Protein AF-A0A0F9CCH2-F1 (afdb_monomer)

Mean predicted aligned error: 13.9 Å

Solvent-accessible surface area (backbone atoms only — not comparable to full-atom values): 20044 Å² total; per-residue (Å²): 133,83,80,77,76,52,73,65,66,58,52,70,70,47,90,69,83,64,55,85,57,100,78,74,70,89,83,75,93,76,85,90,82,86,70,81,86,70,58,90,78,52,98,60,68,63,87,86,76,49,62,73,61,35,29,53,49,41,60,66,46,45,84,70,34,67,66,60,43,50,50,51,47,54,53,20,50,53,65,29,64,59,86,84,84,82,86,71,60,68,69,60,39,52,54,50,49,50,28,42,54,36,8,40,89,57,65,12,47,47,55,29,37,31,55,26,39,47,30,24,37,45,19,34,71,10,18,29,36,36,43,41,46,82,46,103,49,84,85,41,59,78,64,38,40,33,60,44,64,38,89,37,48,41,71,60,41,22,80,71,43,37,32,38,37,46,47,99,85,65,52,79,42,80,34,36,62,73,36,48,45,82,42,53,88,43,55,46,90,52,75,92,53,49,54,30,25,60,14,31,43,70,69,33,40,69,58,51,51,53,52,40,52,51,51,49,50,51,48,46,68,51,42,48,82,56,84,55,54,49,76,48,68,46,79,67,59,74,64,62,54,52,51,53,51,50,54,49,52,52,57,29,60,76,67,69,47,77,36,68,76,76,83,85,83,82,80,73,92,53,96,82,57,76,69,48,78,48,77,47,70,73,70,73,76,65,92,85,76,52,68,69,59,53,50,51,53,45,49,48,42,47,14,67,33,66,76,46,58,52,68,81,76,42,80,72,96,65,87,87,76,53,74,66,61,48,53,51,54,51,53,52,51,58,64,70,75,109

Radius of gyration: 29.02 Å; Cα contacts (8 Å, |Δi|>4): 387; chains: 1; bounding box: 70×48×97 Å

Organism: NCBI:txid412755

Structure (mmCIF, N/CA/C/O backbone):
data_AF-A0A0F9CCH2-F1
#
_entry.id   AF-A0A0F9CCH2-F1
#
loop_
_atom_site.group_PDB
_atom_site.id
_atom_site.type_symbol
_atom_site.label_atom_id
_atom_site.label_alt_id
_atom_site.label_comp_id
_atom_site.label_asym_id
_atom_site.label_entity_id
_atom_site.label_seq_id
_atom_site.pdbx_PDB_ins_code
_atom_site.Cartn_x
_atom_site.Cartn_y
_atom_site.Cartn_z
_atom_site.occupancy
_atom_site.B_iso_or_equiv
_atom_site.auth_seq_id
_atom_site.auth_comp_id
_atom_site.auth_asym_id
_atom_site.auth_atom_id
_atom_site.pdbx_PDB_model_num
ATOM 1 N N . MET A 1 1 ? 11.828 -20.731 -44.433 1.00 41.53 1 MET A N 1
ATOM 2 C CA . MET A 1 1 ? 11.762 -20.071 -43.116 1.00 41.53 1 MET A CA 1
ATOM 3 C C . MET A 1 1 ? 10.330 -19.616 -42.948 1.00 41.53 1 MET A C 1
ATOM 5 O O . MET A 1 1 ? 9.863 -18.880 -43.802 1.00 41.53 1 MET A O 1
ATOM 9 N N . VAL A 1 2 ? 9.606 -20.167 -41.976 1.00 46.06 2 VAL A N 1
ATOM 10 C CA . VAL A 1 2 ? 8.238 -19.727 -41.670 1.00 46.06 2 VAL A CA 1
ATOM 11 C C . VAL A 1 2 ? 8.391 -18.437 -40.872 1.00 46.06 2 VAL A C 1
ATOM 13 O O . VAL A 1 2 ? 8.995 -18.474 -39.803 1.00 46.06 2 VAL A O 1
ATOM 16 N N . GLU A 1 3 ? 7.947 -17.309 -41.425 1.00 49.12 3 GLU A N 1
ATOM 17 C CA . GLU A 1 3 ? 7.909 -16.036 -40.703 1.00 49.12 3 GLU A CA 1
ATOM 18 C C . GLU A 1 3 ? 7.059 -16.218 -39.443 1.00 49.12 3 GLU A C 1
ATOM 20 O O . GLU A 1 3 ? 5.893 -16.613 -39.506 1.00 49.12 3 GLU A O 1
ATOM 25 N N . THR A 1 4 ? 7.670 -16.003 -38.280 1.00 53.78 4 THR A N 1
ATOM 26 C CA . THR A 1 4 ? 6.952 -15.931 -37.010 1.00 53.78 4 THR A CA 1
ATOM 27 C C . THR A 1 4 ? 6.011 -14.726 -37.063 1.00 53.78 4 THR A C 1
ATOM 29 O O . THR A 1 4 ? 6.505 -13.615 -37.258 1.00 53.78 4 THR A O 1
ATOM 32 N N . PRO A 1 5 ? 4.688 -14.920 -36.906 1.00 57.66 5 PRO A N 1
ATOM 33 C CA . PRO A 1 5 ? 3.731 -13.820 -36.938 1.00 57.66 5 PRO A CA 1
ATOM 34 C C . PRO A 1 5 ? 4.033 -12.816 -35.825 1.00 57.66 5 PRO A C 1
ATOM 36 O O . PRO A 1 5 ? 4.504 -13.194 -34.746 1.00 57.66 5 PRO A O 1
ATOM 39 N N . SER A 1 6 ? 3.771 -11.536 -36.089 1.00 67.00 6 SER A N 1
ATOM 40 C CA . SER A 1 6 ? 4.018 -10.478 -35.108 1.00 67.00 6 SER A CA 1
ATOM 41 C C . SER A 1 6 ? 3.125 -10.679 -33.875 1.00 67.00 6 SER A C 1
ATOM 43 O O . SER A 1 6 ? 2.041 -11.265 -33.954 1.00 67.00 6 SER A O 1
ATOM 45 N N . ALA A 1 7 ? 3.558 -10.193 -32.707 1.00 58.84 7 ALA A N 1
ATOM 46 C CA . ALA A 1 7 ? 2.770 -10.305 -31.473 1.00 58.84 7 ALA A CA 1
ATOM 47 C C . ALA A 1 7 ? 1.348 -9.728 -31.638 1.00 58.84 7 ALA A C 1
ATOM 49 O O . ALA A 1 7 ? 0.395 -10.240 -31.056 1.00 58.84 7 ALA A O 1
ATOM 50 N N . GLU A 1 8 ? 1.196 -8.712 -32.486 1.00 60.97 8 GLU A N 1
ATOM 51 C CA . GLU A 1 8 ? -0.081 -8.086 -32.814 1.00 60.97 8 GLU A CA 1
ATOM 52 C C . GLU A 1 8 ? -1.004 -9.014 -33.628 1.00 60.97 8 GLU A C 1
ATOM 54 O O . GLU A 1 8 ? -2.193 -9.129 -33.329 1.00 60.97 8 GLU A O 1
ATOM 59 N N . GLU A 1 9 ? -0.466 -9.751 -34.605 1.00 61.41 9 GLU A N 1
ATOM 60 C CA . GLU A 1 9 ? -1.222 -10.735 -35.396 1.00 61.41 9 GLU A CA 1
ATOM 61 C C . GLU A 1 9 ? -1.684 -11.931 -34.559 1.00 61.41 9 GLU A C 1
ATOM 63 O O . GLU A 1 9 ? -2.757 -12.487 -34.802 1.00 61.41 9 GLU A O 1
ATOM 68 N N . ILE A 1 10 ? -0.890 -12.325 -33.560 1.00 67.00 10 ILE A N 1
ATOM 69 C CA . ILE A 1 10 ? -1.253 -13.374 -32.602 1.00 67.00 10 ILE A CA 1
ATOM 70 C C . ILE A 1 10 ? -2.350 -12.865 -31.657 1.00 67.00 10 ILE A C 1
ATOM 72 O O . ILE A 1 10 ? -3.322 -13.579 -31.410 1.00 67.00 10 ILE A O 1
ATOM 76 N N . LEU A 1 11 ? -2.242 -11.622 -31.175 1.00 62.38 11 LEU A N 1
ATOM 77 C CA . LEU A 1 11 ? -3.243 -11.003 -30.302 1.00 62.38 11 LEU A CA 1
ATOM 78 C C . LEU A 1 11 ? -4.592 -10.792 -31.003 1.00 62.38 11 LEU A C 1
ATOM 80 O O . LEU A 1 11 ? -5.623 -10.990 -30.369 1.00 62.38 11 LEU A O 1
ATOM 84 N N . ARG A 1 12 ? -4.611 -10.502 -32.312 1.00 60.81 12 ARG A N 1
ATOM 85 C CA . ARG A 1 12 ? -5.850 -10.418 -33.115 1.00 60.81 12 ARG A CA 1
ATOM 86 C C . ARG A 1 12 ? -6.610 -11.741 -33.245 1.00 60.81 12 ARG A C 1
ATOM 88 O O . ARG A 1 12 ? -7.772 -11.732 -33.637 1.00 60.81 12 ARG A O 1
ATOM 95 N N . ARG A 1 13 ? -5.978 -12.880 -32.938 1.00 69.25 13 ARG A N 1
ATOM 96 C CA . ARG A 1 13 ? -6.652 -14.192 -32.880 1.00 69.25 13 ARG A CA 1
ATOM 97 C C . ARG A 1 13 ? -7.335 -14.445 -31.536 1.00 69.25 13 ARG A C 1
ATOM 99 O O . ARG A 1 13 ? -8.055 -15.434 -31.412 1.00 69.25 13 ARG A O 1
ATOM 106 N N . SER A 1 14 ? -7.091 -13.600 -30.535 1.00 69.00 14 SER A N 1
ATOM 107 C CA . SER A 1 14 ? -7.779 -13.684 -29.252 1.00 69.00 14 SER A CA 1
ATOM 108 C C . SER A 1 14 ? -9.232 -13.241 -29.403 1.00 69.00 14 SER A C 1
ATOM 110 O O . SER A 1 14 ? -9.520 -12.251 -30.067 1.00 69.00 14 SER A O 1
ATOM 112 N N . VAL A 1 15 ? -10.142 -13.960 -28.748 1.00 70.50 15 VAL A N 1
ATOM 113 C CA . VAL A 1 15 ? -11.556 -13.565 -28.616 1.00 70.50 15 VAL A CA 1
ATOM 114 C C . VAL A 1 15 ? -11.766 -12.459 -27.577 1.00 70.50 15 VAL A C 1
ATOM 116 O O . VAL A 1 15 ? -12.870 -11.939 -27.465 1.00 70.50 15 VAL A O 1
ATOM 119 N N . GLN A 1 16 ? -10.724 -12.117 -26.813 1.00 66.12 16 GLN A N 1
ATOM 120 C CA . GLN A 1 16 ? -10.762 -11.047 -25.820 1.00 66.12 16 GLN A CA 1
ATOM 121 C C . GLN A 1 16 ? -10.505 -9.701 -26.491 1.00 66.12 16 GLN A C 1
ATOM 123 O O . GLN A 1 16 ? -9.475 -9.515 -27.147 1.00 66.12 16 GLN A O 1
ATOM 128 N N . GLU A 1 17 ? -11.425 -8.761 -26.304 1.00 54.91 17 GLU A N 1
ATOM 129 C CA . GLU A 1 17 ? -11.373 -7.446 -26.933 1.00 54.91 17 GLU A CA 1
ATOM 130 C C . GLU A 1 17 ? -10.714 -6.447 -25.973 1.00 54.91 17 GLU A C 1
ATOM 132 O O . GLU A 1 17 ? -11.238 -6.131 -24.906 1.00 54.91 17 GLU A O 1
ATOM 137 N N . LYS A 1 18 ? -9.521 -5.961 -26.331 1.00 59.56 18 LYS A N 1
ATOM 138 C CA . LYS A 1 18 ? -8.880 -4.858 -25.604 1.00 59.56 18 LYS A CA 1
ATOM 139 C C . LYS A 1 18 ? -9.432 -3.536 -26.133 1.00 59.56 18 LYS A C 1
ATOM 141 O O . LYS A 1 18 ? -9.603 -3.414 -27.347 1.00 59.56 18 LYS A O 1
ATOM 146 N N . PRO A 1 19 ? -9.688 -2.539 -25.273 1.00 51.03 19 PRO A N 1
ATOM 147 C CA . PRO A 1 19 ? -10.202 -1.258 -25.731 1.00 51.03 19 PRO A CA 1
ATOM 148 C C . PRO A 1 19 ? -9.212 -0.616 -26.712 1.00 51.03 19 PRO A C 1
ATOM 150 O O . PRO A 1 19 ? -8.058 -0.355 -26.377 1.00 51.03 19 PRO A O 1
ATOM 153 N N . SER A 1 20 ? -9.669 -0.375 -27.940 1.00 41.53 20 SER A N 1
ATOM 154 C CA . SER A 1 20 ? -8.892 0.304 -28.972 1.00 41.53 20 SER A CA 1
ATOM 155 C C . SER A 1 20 ? -8.975 1.822 -28.771 1.00 41.53 20 SER A C 1
ATOM 157 O O . SER A 1 20 ? -9.982 2.448 -29.117 1.00 41.53 20 SER A O 1
ATOM 159 N N . GLY A 1 21 ? -7.914 2.418 -28.227 1.00 48.69 21 GLY A N 1
ATOM 160 C CA . GLY A 1 21 ? -7.710 3.864 -28.179 1.00 48.69 21 GLY A CA 1
ATOM 161 C C . GLY A 1 21 ? -8.293 4.610 -26.967 1.00 48.69 21 GLY A C 1
ATOM 162 O O . GLY A 1 21 ? -9.276 4.227 -26.336 1.00 48.69 21 GLY A O 1
ATOM 163 N N . LEU A 1 22 ? -7.685 5.772 -26.698 1.00 43.03 22 LEU A N 1
ATOM 164 C CA . LEU A 1 22 ? -7.906 6.704 -25.573 1.00 43.03 22 LEU A CA 1
ATOM 165 C C . LEU A 1 22 ? -9.334 7.281 -25.404 1.00 43.03 22 LEU A C 1
ATOM 167 O O . LEU A 1 22 ? -9.548 8.098 -24.509 1.00 43.03 22 LEU A O 1
ATOM 171 N N . ASN A 1 23 ? -10.304 6.888 -26.235 1.00 37.62 23 ASN A N 1
ATOM 172 C CA . ASN A 1 23 ? -11.671 7.432 -26.249 1.00 37.62 23 ASN A CA 1
ATOM 173 C C . ASN A 1 23 ? -12.744 6.463 -25.720 1.00 37.62 23 ASN A C 1
ATOM 175 O O . ASN A 1 23 ? -13.936 6.755 -25.824 1.00 37.62 23 ASN A O 1
ATOM 179 N N . GLY A 1 24 ? -12.348 5.340 -25.117 1.00 34.31 24 GLY A N 1
ATOM 180 C CA . GLY A 1 24 ? -13.262 4.434 -24.423 1.00 34.31 24 GLY A CA 1
ATOM 181 C C . GLY A 1 24 ? -13.785 5.037 -23.118 1.00 34.31 24 GLY A C 1
ATOM 182 O O . GLY A 1 24 ? -13.288 4.732 -22.037 1.00 34.31 24 GLY A O 1
ATOM 183 N N . ALA A 1 25 ? -14.779 5.920 -23.209 1.00 34.53 25 ALA A N 1
ATOM 184 C CA . ALA A 1 25 ? -15.576 6.335 -22.063 1.00 34.53 25 ALA A CA 1
ATOM 185 C C . ALA A 1 25 ? -16.181 5.092 -21.395 1.00 34.53 25 ALA A C 1
ATOM 187 O O . ALA A 1 25 ? -16.841 4.298 -22.062 1.00 34.53 25 ALA A O 1
ATOM 188 N N . MET A 1 26 ? -15.961 4.945 -20.085 1.00 32.75 26 MET A N 1
ATOM 189 C CA . MET A 1 26 ? -16.586 3.917 -19.249 1.00 32.75 26 MET A CA 1
ATOM 190 C C . MET A 1 26 ? -18.113 3.936 -19.459 1.00 32.75 26 MET A C 1
ATOM 192 O O . MET A 1 26 ? -18.758 4.911 -19.059 1.00 32.75 26 MET A O 1
ATOM 196 N N . PRO A 1 27 ? -18.718 2.903 -20.072 1.00 32.34 27 PRO A N 1
ATOM 197 C CA . PRO A 1 27 ? -20.160 2.803 -20.207 1.00 32.34 27 PRO A CA 1
ATOM 198 C C . PRO A 1 27 ? -20.722 2.034 -19.009 1.00 32.34 27 PRO A C 1
ATOM 200 O O . PRO A 1 27 ? -20.278 0.926 -18.722 1.00 32.34 27 PRO A O 1
ATOM 203 N N . GLY A 1 28 ? -21.735 2.588 -18.335 1.00 33.66 28 GLY A N 1
ATOM 204 C CA . GLY A 1 28 ? -22.575 1.775 -17.448 1.00 33.66 28 GLY A CA 1
ATOM 205 C C . GLY A 1 28 ? -23.067 2.415 -16.157 1.00 33.66 28 GLY A C 1
ATOM 206 O O . GLY A 1 28 ? -23.133 1.740 -15.136 1.00 33.66 28 GLY A O 1
ATOM 207 N N . ALA A 1 29 ? -23.473 3.684 -16.185 1.00 38.62 29 ALA A N 1
ATOM 208 C CA . ALA A 1 29 ? -24.491 4.160 -15.254 1.00 38.62 29 ALA A CA 1
ATOM 209 C C . ALA A 1 29 ? -25.839 3.535 -15.664 1.00 38.62 29 ALA A C 1
ATOM 211 O O . ALA A 1 29 ? -26.465 3.988 -16.619 1.00 38.62 29 ALA A O 1
ATOM 212 N N . GLY A 1 30 ? -26.274 2.469 -14.990 1.00 31.00 30 GLY A N 1
ATOM 213 C CA . GLY A 1 30 ? -27.556 1.836 -15.297 1.00 31.00 30 GLY A CA 1
ATOM 214 C C . GLY A 1 30 ? -27.982 0.797 -14.264 1.00 31.00 30 GLY A C 1
ATOM 215 O O . GLY A 1 30 ? -27.386 -0.267 -14.181 1.00 31.00 30 GLY A O 1
ATOM 216 N N . ASN A 1 31 ? -29.061 1.116 -13.540 1.00 32.88 31 ASN A N 1
ATOM 217 C CA . ASN A 1 31 ? -29.836 0.283 -12.602 1.00 32.88 31 ASN A CA 1
ATOM 218 C C . ASN A 1 31 ? -29.316 0.135 -11.160 1.00 32.88 31 ASN A C 1
ATOM 220 O O . ASN A 1 31 ? -29.095 -0.959 -10.652 1.00 32.88 31 ASN A O 1
ATOM 224 N N . ALA A 1 32 ? -29.268 1.266 -10.450 1.00 37.53 32 ALA A N 1
ATOM 225 C CA . ALA A 1 32 ? -29.044 1.355 -9.005 1.00 37.53 32 ALA A CA 1
ATOM 226 C C . ALA A 1 32 ? -30.336 1.701 -8.230 1.00 37.53 32 ALA A C 1
ATOM 228 O O . ALA A 1 32 ? -30.382 2.717 -7.538 1.00 37.53 32 ALA A O 1
ATOM 229 N N . LEU A 1 33 ? -31.406 0.896 -8.348 1.00 36.22 33 LEU A N 1
ATOM 230 C CA . LEU A 1 33 ? -32.664 1.183 -7.627 1.00 36.22 33 LEU A CA 1
ATOM 231 C C . LEU A 1 33 ? -33.214 0.074 -6.711 1.00 36.22 33 LEU A C 1
ATOM 233 O O . LEU A 1 33 ? -34.256 0.288 -6.105 1.00 36.22 33 LEU A O 1
ATOM 237 N N . VAL A 1 34 ? -32.532 -1.069 -6.530 1.00 36.34 34 VAL A N 1
ATOM 238 C CA . VAL A 1 34 ? -33.022 -2.152 -5.631 1.00 36.34 34 VAL A CA 1
ATOM 239 C C . VAL A 1 34 ? -31.956 -2.692 -4.645 1.00 36.34 34 VAL A C 1
ATOM 241 O O . VAL A 1 34 ? -32.188 -3.661 -3.938 1.00 36.34 34 VAL A O 1
ATOM 244 N N . LEU A 1 35 ? -30.804 -2.026 -4.486 1.00 35.88 35 LEU A N 1
ATOM 245 C CA . LEU A 1 35 ? -29.754 -2.410 -3.511 1.00 35.88 35 LEU A CA 1
ATOM 246 C C . LEU A 1 35 ? -29.301 -1.248 -2.600 1.00 35.88 35 LEU A C 1
ATOM 248 O O . LEU A 1 35 ? -28.182 -1.240 -2.100 1.00 35.88 35 LEU A O 1
ATOM 252 N N . ASN A 1 36 ? -30.164 -0.254 -2.367 1.00 33.31 36 ASN A N 1
ATOM 253 C CA . ASN A 1 36 ? -29.817 0.986 -1.650 1.00 33.31 36 ASN A CA 1
ATOM 254 C C . ASN A 1 36 ? -30.260 1.042 -0.175 1.00 33.31 36 ASN A C 1
ATOM 256 O O . ASN A 1 36 ? -30.428 2.129 0.368 1.00 33.31 36 ASN A O 1
ATOM 260 N N . LEU A 1 37 ? -30.420 -0.102 0.503 1.00 35.03 37 LEU A N 1
ATOM 261 C CA . LEU A 1 37 ? -30.616 -0.115 1.965 1.00 35.03 37 LEU A CA 1
ATOM 262 C C . LEU A 1 37 ? -29.432 -0.672 2.775 1.00 35.03 37 LEU A C 1
ATOM 264 O O . LEU A 1 37 ? -29.481 -0.624 3.998 1.00 35.03 37 LEU A O 1
ATOM 268 N N . ALA A 1 38 ? -28.355 -1.137 2.130 1.00 34.00 38 ALA A N 1
ATOM 269 C CA . ALA A 1 38 ? -27.161 -1.647 2.825 1.00 34.00 38 ALA A CA 1
ATOM 270 C C . ALA A 1 38 ? -25.889 -0.802 2.605 1.00 34.00 38 ALA A C 1
ATOM 272 O O . ALA A 1 38 ? -24.912 -0.960 3.329 1.00 34.00 38 ALA A O 1
ATOM 273 N N . THR A 1 39 ? -25.880 0.110 1.630 1.00 38.91 39 THR A N 1
ATOM 274 C CA . THR A 1 39 ? -24.676 0.845 1.195 1.00 38.91 39 THR A CA 1
ATOM 275 C C . THR A 1 39 ? -24.448 2.178 1.904 1.00 38.91 39 THR A C 1
ATOM 277 O O . THR A 1 39 ? -23.370 2.747 1.779 1.00 38.91 39 THR A O 1
ATOM 280 N N . VAL A 1 40 ? -25.406 2.671 2.695 1.00 34.19 40 VAL A N 1
ATOM 281 C CA . VAL A 1 40 ? -25.232 3.912 3.480 1.00 34.19 40 VAL A CA 1
ATOM 282 C C . VAL A 1 40 ? -24.292 3.700 4.683 1.00 34.19 40 VAL A C 1
ATOM 284 O O . VAL A 1 40 ? -23.825 4.666 5.278 1.00 34.19 40 VAL A O 1
ATOM 287 N N . ALA A 1 41 ? -23.973 2.445 5.019 1.00 41.53 41 ALA A N 1
ATOM 288 C CA . ALA A 1 41 ? -23.115 2.088 6.148 1.00 41.53 41 ALA A CA 1
ATOM 289 C C . ALA A 1 41 ? -21.638 1.840 5.783 1.00 41.53 41 ALA A C 1
ATOM 291 O O . ALA A 1 41 ? -20.818 1.734 6.692 1.00 41.53 41 ALA A O 1
ATOM 292 N N . ASP A 1 42 ? -21.273 1.751 4.497 1.00 52.69 42 ASP A N 1
ATOM 293 C CA . ASP A 1 42 ? -19.883 1.481 4.108 1.00 52.69 42 ASP A CA 1
ATOM 294 C C . ASP A 1 42 ? -19.162 2.798 3.776 1.00 52.69 42 ASP A C 1
ATOM 296 O O . ASP A 1 42 ? -19.542 3.525 2.859 1.00 52.69 42 ASP A O 1
ATOM 300 N N . SER A 1 43 ? -18.110 3.140 4.530 1.00 69.81 43 SER A N 1
ATOM 301 C CA . SER A 1 43 ? -17.382 4.415 4.374 1.00 69.81 43 SER A CA 1
ATOM 302 C C . SER A 1 43 ? -16.561 4.516 3.078 1.00 69.81 43 SER A C 1
ATOM 304 O O . SER A 1 43 ? -15.902 5.530 2.843 1.00 69.81 43 SER A O 1
ATOM 306 N N . PHE A 1 44 ? -16.560 3.465 2.253 1.00 81.81 44 PHE A N 1
ATOM 307 C CA . PHE A 1 44 ? -15.771 3.358 1.030 1.00 81.81 44 PHE A CA 1
ATOM 308 C C . PHE A 1 44 ? -16.649 3.132 -0.191 1.00 81.81 44 PHE A C 1
ATOM 310 O O . PHE A 1 44 ? -17.655 2.429 -0.153 1.00 81.81 44 PHE A O 1
ATOM 317 N N . ILE A 1 45 ? -16.194 3.674 -1.315 1.00 85.44 45 ILE A N 1
ATOM 318 C CA . ILE A 1 45 ? -16.783 3.410 -2.623 1.00 85.44 45 ILE A CA 1
ATOM 319 C C . ILE A 1 45 ? -16.635 1.912 -2.939 1.00 85.44 45 ILE A C 1
ATOM 321 O O . ILE A 1 45 ? -15.533 1.384 -2.769 1.00 85.44 45 ILE A O 1
ATOM 325 N N . PRO A 1 46 ? -17.681 1.219 -3.430 1.00 84.12 46 PRO A N 1
ATOM 326 C CA . PRO A 1 46 ? -17.584 -0.182 -3.825 1.00 84.12 46 PRO A CA 1
ATOM 327 C C . PRO A 1 46 ? -16.461 -0.428 -4.834 1.00 84.12 46 PRO A C 1
ATOM 329 O O . PRO A 1 46 ? -16.236 0.379 -5.745 1.00 84.12 46 PRO A O 1
ATOM 332 N N . TRP A 1 47 ? -15.780 -1.565 -4.691 1.00 85.75 47 TRP A N 1
ATOM 333 C CA . TRP A 1 47 ? -14.731 -1.970 -5.622 1.00 85.75 47 TRP A CA 1
ATOM 334 C C . TRP A 1 47 ? -15.278 -2.039 -7.062 1.00 85.75 47 TRP A C 1
ATOM 336 O O . TRP A 1 47 ? -16.412 -2.461 -7.282 1.00 85.75 47 TRP A O 1
ATOM 346 N N . GLY A 1 48 ? -14.490 -1.568 -8.032 1.00 77.69 48 GLY A N 1
ATOM 347 C CA . GLY A 1 48 ? -14.828 -1.587 -9.462 1.00 77.69 48 GLY A CA 1
ATOM 348 C C . GLY A 1 48 ? -15.647 -0.408 -10.005 1.00 77.69 48 GLY A C 1
ATOM 349 O O . GLY A 1 48 ? -15.692 -0.234 -11.217 1.00 77.69 48 GLY A O 1
ATOM 350 N N . SER A 1 49 ? -16.244 0.445 -9.163 1.00 79.06 49 SER A N 1
ATOM 351 C CA . SER A 1 49 ? -17.074 1.565 -9.655 1.00 79.06 49 SER A CA 1
ATOM 352 C C . SER A 1 49 ? -16.275 2.838 -9.974 1.00 79.06 49 SER A C 1
ATOM 354 O O . SER A 1 49 ? -16.445 3.428 -11.038 1.00 79.06 49 SER A O 1
ATOM 356 N N . ALA A 1 50 ? -15.372 3.256 -9.083 1.00 83.31 50 ALA A N 1
ATOM 357 C CA . ALA A 1 50 ? -14.490 4.408 -9.294 1.00 83.31 50 ALA A CA 1
ATOM 358 C C . ALA A 1 50 ? -13.080 4.138 -8.728 1.00 83.31 50 ALA A C 1
ATOM 360 O O . ALA A 1 50 ? -12.758 4.626 -7.638 1.00 83.31 50 ALA A O 1
ATOM 361 N N . PRO A 1 51 ? -12.229 3.380 -9.454 1.00 81.50 51 PRO A N 1
ATOM 362 C CA . PRO A 1 51 ? -10.929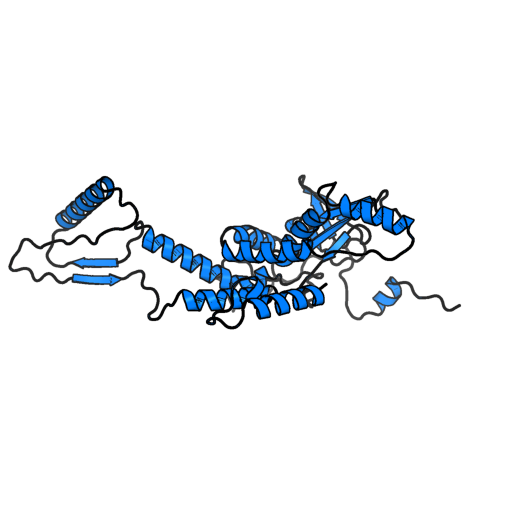 2.913 -8.959 1.00 81.50 51 PRO A CA 1
ATOM 363 C C . PRO A 1 51 ? -10.044 4.034 -8.399 1.00 81.50 51 PRO A C 1
ATOM 365 O O . PRO A 1 51 ? -9.604 3.964 -7.257 1.00 81.50 51 PRO A O 1
ATOM 368 N N . SER A 1 52 ? -9.885 5.142 -9.132 1.00 84.12 52 SER A N 1
ATOM 369 C CA . SER A 1 52 ? -9.017 6.251 -8.707 1.00 84.12 52 SER A CA 1
ATOM 370 C C . SER A 1 52 ? -9.496 6.967 -7.440 1.00 84.12 52 SER A C 1
ATOM 372 O O . SER A 1 52 ? -8.686 7.459 -6.658 1.00 84.12 52 SER A O 1
ATOM 374 N N . MET A 1 53 ? -10.812 7.066 -7.226 1.00 85.75 53 MET A N 1
ATOM 375 C CA . MET A 1 53 ? -11.358 7.679 -6.009 1.00 85.75 53 MET A CA 1
ATOM 376 C C . MET A 1 53 ? -11.261 6.726 -4.823 1.00 85.75 53 MET A C 1
ATOM 378 O O . MET A 1 53 ? -10.924 7.158 -3.721 1.00 85.75 53 MET A O 1
ATOM 382 N N . ARG A 1 54 ? -11.505 5.434 -5.057 1.00 87.94 54 ARG A N 1
ATOM 383 C CA . ARG A 1 54 ? -11.353 4.393 -4.044 1.00 87.94 54 ARG A CA 1
ATOM 384 C C . ARG A 1 54 ? -9.905 4.294 -3.561 1.00 87.94 54 ARG A C 1
ATOM 386 O O . ARG A 1 54 ? -9.692 4.313 -2.355 1.00 87.94 54 ARG A O 1
ATOM 393 N N . ASP A 1 55 ? -8.918 4.323 -4.453 1.00 90.75 55 ASP A N 1
ATOM 394 C CA . ASP A 1 55 ? -7.498 4.294 -4.068 1.00 90.75 55 ASP A CA 1
ATOM 395 C C . ASP A 1 55 ? -7.095 5.470 -3.177 1.00 90.75 55 ASP A C 1
ATOM 397 O O . ASP A 1 55 ? -6.351 5.303 -2.209 1.00 90.75 55 ASP A O 1
ATOM 401 N N . ARG A 1 56 ? -7.650 6.664 -3.423 1.00 89.69 56 ARG A N 1
ATOM 402 C CA . ARG A 1 56 ? -7.457 7.812 -2.522 1.00 89.69 56 ARG A CA 1
ATOM 403 C C . ARG A 1 56 ? -8.036 7.548 -1.134 1.00 89.69 56 ARG A C 1
ATOM 405 O O . ARG A 1 56 ? -7.395 7.896 -0.143 1.00 89.69 56 ARG A O 1
ATOM 412 N N . GLN A 1 57 ? -9.216 6.929 -1.052 1.00 91.00 57 GLN A N 1
ATOM 413 C CA . GLN A 1 57 ? -9.817 6.554 0.229 1.00 91.00 57 GLN A CA 1
ATOM 414 C C . GLN A 1 57 ? -8.958 5.513 0.954 1.00 91.00 57 GLN A C 1
ATOM 416 O O . GLN A 1 57 ? -8.639 5.709 2.126 1.00 91.00 57 GLN A O 1
ATOM 421 N N . LEU A 1 58 ? -8.526 4.456 0.260 1.00 91.81 58 LEU A N 1
ATOM 422 C CA . LEU A 1 58 ? -7.661 3.408 0.811 1.00 91.81 58 LEU A CA 1
ATOM 423 C C . LEU A 1 58 ? -6.349 3.990 1.355 1.00 91.81 58 LEU A C 1
ATOM 425 O O . LEU A 1 58 ? -5.974 3.722 2.497 1.00 91.81 58 LEU A O 1
ATOM 429 N N . ARG A 1 59 ? -5.708 4.888 0.599 1.00 90.88 59 ARG A N 1
ATOM 430 C CA . ARG A 1 59 ? -4.480 5.566 1.031 1.00 90.88 59 ARG A CA 1
ATOM 431 C C . ARG A 1 59 ? -4.692 6.451 2.258 1.00 90.88 59 ARG A C 1
ATOM 433 O O . ARG A 1 59 ? -3.837 6.492 3.137 1.00 90.88 59 ARG A O 1
ATOM 440 N N . SER A 1 60 ? -5.826 7.149 2.331 1.00 90.56 60 SER A N 1
ATOM 441 C CA . SER A 1 60 ? -6.175 7.977 3.495 1.00 90.56 60 SER A CA 1
ATOM 442 C C . SER A 1 60 ? -6.515 7.152 4.739 1.00 90.56 60 SER A C 1
ATOM 444 O O . SER A 1 60 ? -6.318 7.619 5.858 1.00 90.56 60 SER A O 1
ATOM 446 N N . PHE A 1 61 ? -6.995 5.922 4.550 1.00 90.50 61 PHE A N 1
ATOM 447 C CA . PHE A 1 61 ? -7.372 5.016 5.626 1.00 90.50 61 PHE A CA 1
ATOM 448 C C . PHE A 1 61 ? -6.178 4.320 6.266 1.00 90.50 61 PHE A C 1
ATOM 450 O O . PHE A 1 61 ? -6.173 4.139 7.480 1.00 90.50 61 PHE A O 1
ATOM 457 N N . LEU A 1 62 ? -5.162 3.971 5.477 1.00 89.69 62 LEU A N 1
ATOM 458 C CA . LEU A 1 62 ? -3.974 3.269 5.954 1.00 89.69 62 LEU A CA 1
ATOM 459 C C . LEU A 1 62 ? -3.366 3.847 7.255 1.00 89.69 62 LEU A C 1
ATOM 461 O O . LEU A 1 62 ? -3.151 3.070 8.182 1.00 89.69 62 LEU A O 1
ATOM 465 N N . PRO A 1 63 ? -3.136 5.169 7.409 1.00 89.69 63 PRO A N 1
ATOM 466 C CA . PRO A 1 63 ? -2.579 5.721 8.649 1.00 89.69 63 PRO A CA 1
ATOM 467 C C . PRO A 1 63 ? -3.556 5.738 9.840 1.00 89.69 63 PRO A C 1
ATOM 469 O O . PRO A 1 63 ? -3.158 6.118 10.939 1.00 89.69 63 PRO A O 1
ATOM 472 N N . THR A 1 64 ? -4.830 5.381 9.649 1.00 86.69 64 THR A N 1
ATOM 473 C CA . THR A 1 64 ? -5.854 5.426 10.710 1.00 86.69 64 THR A CA 1
ATOM 474 C C . THR A 1 64 ? -5.910 4.161 11.564 1.00 86.69 64 THR A C 1
ATOM 476 O O . THR A 1 64 ? -6.422 4.221 12.680 1.00 86.69 64 THR A O 1
ATOM 479 N N . GLU A 1 65 ? -5.372 3.039 11.074 1.00 88.75 65 GLU A N 1
ATOM 480 C CA . GLU A 1 65 ? -5.336 1.760 11.790 1.00 88.75 65 GLU A CA 1
ATOM 481 C C . GLU A 1 65 ? -3.873 1.280 11.912 1.00 88.75 65 GLU A C 1
ATOM 483 O O . GLU A 1 65 ? -3.268 0.856 10.921 1.00 88.75 65 GLU A O 1
ATOM 488 N N . PRO A 1 66 ? -3.253 1.395 13.101 1.00 88.44 66 PRO A N 1
ATOM 489 C CA . PRO A 1 66 ? -1.816 1.184 13.268 1.00 88.44 66 PRO A CA 1
ATOM 490 C C . PRO A 1 66 ? -1.365 -0.271 13.083 1.00 88.44 66 PRO A C 1
ATOM 492 O O . PRO A 1 66 ? -0.223 -0.496 12.671 1.00 88.44 66 PRO A O 1
ATOM 495 N N . ILE A 1 67 ? -2.213 -1.262 13.379 1.00 89.75 67 ILE A N 1
ATOM 496 C CA . ILE A 1 67 ? -1.841 -2.680 13.270 1.00 89.75 67 ILE A CA 1
ATOM 497 C C . ILE A 1 67 ? -1.720 -3.068 11.798 1.00 89.75 67 ILE A C 1
ATOM 499 O O . ILE A 1 67 ? -0.713 -3.644 11.398 1.00 89.75 67 ILE A O 1
ATOM 503 N N . LEU A 1 68 ? -2.685 -2.672 10.975 1.00 91.56 68 LEU A N 1
ATOM 504 C CA . LEU A 1 68 ? -2.676 -2.812 9.525 1.00 91.56 68 LEU A CA 1
ATOM 505 C C . LEU A 1 68 ? -1.486 -2.088 8.901 1.00 91.56 68 LEU A C 1
ATOM 507 O O . LEU A 1 68 ? -0.802 -2.668 8.063 1.00 91.56 68 LEU A O 1
ATOM 511 N N . ALA A 1 69 ? -1.218 -0.841 9.305 1.00 91.69 69 ALA A N 1
ATOM 512 C CA . ALA A 1 69 ? -0.074 -0.089 8.793 1.00 91.69 69 ALA A CA 1
ATOM 513 C C . ALA A 1 69 ? 1.255 -0.806 9.091 1.00 91.69 69 ALA A C 1
ATOM 515 O O . ALA A 1 69 ? 2.128 -0.893 8.225 1.00 91.69 69 ALA A O 1
ATOM 516 N N . SER A 1 70 ? 1.383 -1.377 10.291 1.00 91.06 70 SER A N 1
ATOM 517 C CA . SER A 1 70 ? 2.562 -2.149 10.701 1.00 91.06 70 SER A CA 1
ATOM 518 C C . SER A 1 70 ? 2.660 -3.488 9.963 1.00 91.06 70 SER A C 1
ATOM 520 O O . SER A 1 70 ? 3.739 -3.869 9.514 1.00 91.06 70 SER A O 1
ATOM 522 N N . ALA A 1 71 ? 1.533 -4.182 9.788 1.00 91.44 71 ALA A N 1
ATOM 523 C CA . ALA A 1 71 ? 1.445 -5.426 9.031 1.00 91.44 71 ALA A CA 1
ATOM 524 C C . ALA A 1 71 ? 1.861 -5.217 7.568 1.00 91.44 71 ALA A C 1
ATOM 526 O O . ALA A 1 71 ? 2.711 -5.946 7.059 1.00 91.44 71 ALA A O 1
ATOM 527 N N . LEU A 1 72 ? 1.333 -4.174 6.924 1.00 92.81 72 LEU A N 1
ATOM 528 C CA . LEU A 1 72 ? 1.716 -3.776 5.573 1.00 92.81 72 LEU A CA 1
ATOM 529 C C . LEU A 1 72 ? 3.220 -3.500 5.489 1.00 92.81 72 LEU A C 1
ATOM 531 O O . LEU A 1 72 ? 3.893 -4.045 4.618 1.00 92.81 72 LEU A O 1
ATOM 535 N N . TYR A 1 73 ? 3.756 -2.688 6.405 1.00 92.75 73 TYR A N 1
ATOM 536 C CA . TYR A 1 73 ? 5.182 -2.367 6.430 1.00 92.75 73 TYR A CA 1
ATOM 537 C C . TYR A 1 73 ? 6.055 -3.623 6.548 1.00 92.75 73 TYR A C 1
ATOM 539 O O . TYR A 1 73 ? 7.004 -3.764 5.779 1.00 92.75 73 TYR A O 1
ATOM 547 N N . ASN A 1 74 ? 5.709 -4.557 7.441 1.00 90.94 74 ASN A N 1
ATOM 548 C CA . ASN A 1 74 ? 6.447 -5.811 7.622 1.00 90.94 74 ASN A CA 1
ATOM 549 C C . ASN A 1 74 ? 6.498 -6.649 6.337 1.00 90.94 74 ASN A C 1
ATOM 551 O O . ASN A 1 74 ? 7.545 -7.200 5.996 1.00 90.94 74 ASN A O 1
ATOM 555 N N . ILE A 1 75 ? 5.394 -6.719 5.592 1.00 91.06 75 ILE A N 1
ATOM 556 C CA . ILE A 1 75 ? 5.354 -7.430 4.310 1.00 91.06 75 ILE A CA 1
ATOM 557 C C . ILE A 1 75 ? 6.176 -6.694 3.248 1.00 91.06 75 ILE A C 1
ATOM 559 O O . ILE A 1 75 ? 6.982 -7.319 2.558 1.00 91.06 75 ILE A O 1
ATOM 563 N N . CYS A 1 76 ? 6.032 -5.371 3.147 1.00 93.19 76 CYS A N 1
ATOM 564 C CA . CYS A 1 76 ? 6.781 -4.558 2.190 1.00 93.19 76 CYS A CA 1
ATOM 565 C C . CYS A 1 76 ? 8.295 -4.642 2.419 1.00 93.19 76 CYS A C 1
ATOM 567 O O . CYS A 1 76 ? 9.042 -4.848 1.464 1.00 93.19 76 CYS A O 1
ATOM 569 N N . ILE A 1 77 ? 8.756 -4.506 3.668 1.00 92.31 77 ILE A N 1
ATOM 570 C CA . ILE A 1 77 ? 10.188 -4.542 3.983 1.00 92.31 77 ILE A CA 1
ATOM 571 C C . ILE A 1 77 ? 10.768 -5.942 3.791 1.00 92.31 77 ILE A C 1
ATOM 573 O O . ILE A 1 77 ? 11.873 -6.066 3.273 1.00 92.31 77 ILE A O 1
ATOM 577 N N . ARG A 1 78 ? 10.011 -6.998 4.124 1.00 89.62 78 ARG A N 1
ATOM 578 C CA . ARG A 1 78 ? 10.414 -8.382 3.847 1.00 89.62 78 ARG A CA 1
ATOM 579 C C . ARG A 1 78 ? 10.625 -8.592 2.353 1.00 89.62 78 ARG A C 1
ATOM 581 O O . ARG A 1 78 ? 11.671 -9.092 1.958 1.00 89.62 78 ARG A O 1
ATOM 588 N N . ASN A 1 79 ? 9.660 -8.177 1.534 1.00 89.56 79 ASN A N 1
ATOM 589 C CA . ASN A 1 79 ? 9.747 -8.342 0.086 1.00 89.56 79 ASN A CA 1
ATOM 590 C C . ASN A 1 79 ? 10.898 -7.520 -0.516 1.00 89.56 79 ASN A C 1
ATOM 592 O O . ASN A 1 79 ? 11.589 -7.989 -1.414 1.00 89.56 79 ASN A O 1
ATOM 596 N N . ALA A 1 80 ? 11.145 -6.316 0.002 1.00 91.56 80 ALA A N 1
ATOM 597 C CA . ALA A 1 80 ? 12.269 -5.482 -0.417 1.00 91.56 80 ALA A CA 1
ATOM 598 C C . ALA A 1 80 ? 13.641 -6.032 0.020 1.00 91.56 80 ALA A C 1
ATOM 600 O O . ALA A 1 80 ? 14.654 -5.706 -0.598 1.00 91.56 80 ALA A O 1
ATOM 601 N N . ALA A 1 81 ? 13.682 -6.843 1.080 1.00 90.38 81 ALA A N 1
ATOM 602 C CA . ALA A 1 81 ? 14.901 -7.427 1.630 1.00 90.38 81 ALA A CA 1
ATOM 603 C C . ALA A 1 81 ? 15.338 -8.728 0.940 1.00 90.38 81 ALA A C 1
ATOM 605 O O . ALA A 1 81 ? 16.423 -9.224 1.250 1.00 90.38 81 ALA A O 1
ATOM 606 N N . PHE A 1 82 ? 14.535 -9.288 0.026 1.00 87.31 82 PHE A N 1
ATOM 607 C CA . PHE A 1 82 ? 14.962 -10.454 -0.742 1.00 87.31 82 PHE A CA 1
ATOM 608 C C . PHE A 1 82 ? 16.229 -10.134 -1.541 1.00 87.31 82 PHE A C 1
ATOM 610 O O . PHE A 1 82 ? 16.315 -9.116 -2.234 1.00 87.31 82 PHE A O 1
ATOM 617 N N . ALA A 1 83 ? 17.222 -11.014 -1.406 1.00 86.12 83 ALA A N 1
ATOM 618 C CA . ALA A 1 83 ? 18.429 -10.956 -2.210 1.00 86.12 83 ALA A CA 1
ATOM 619 C C . ALA A 1 83 ? 18.086 -11.306 -3.659 1.00 86.12 83 ALA A C 1
ATOM 621 O O . ALA A 1 83 ? 17.213 -12.131 -3.920 1.00 86.12 83 ALA A O 1
ATOM 622 N N . TRP A 1 84 ? 18.794 -10.683 -4.587 1.00 88.75 84 TRP A N 1
ATOM 623 C CA . TRP A 1 84 ? 18.657 -10.934 -6.011 1.00 88.75 84 TRP A CA 1
ATOM 624 C C . TRP A 1 84 ? 20.004 -11.381 -6.575 1.00 88.75 84 TRP A C 1
ATOM 626 O O . TRP A 1 84 ? 21.063 -10.954 -6.116 1.00 88.75 84 TRP A O 1
ATOM 636 N N . GLU A 1 85 ? 19.950 -12.255 -7.572 1.00 90.69 85 GLU A N 1
ATOM 637 C CA . GLU A 1 85 ? 21.096 -12.725 -8.344 1.00 90.69 85 GLU A CA 1
ATOM 638 C C . GLU A 1 85 ? 20.799 -12.459 -9.820 1.00 90.69 85 GLU A C 1
ATOM 640 O O . GLU A 1 85 ? 19.659 -12.607 -10.267 1.00 90.69 85 GLU A O 1
ATOM 645 N N . LEU A 1 86 ? 21.807 -12.009 -10.565 1.00 92.19 86 LEU A N 1
ATOM 646 C CA . LEU A 1 86 ? 21.690 -11.738 -11.993 1.00 92.19 86 LEU A CA 1
ATOM 647 C C . LEU A 1 86 ? 22.575 -12.721 -12.752 1.00 92.19 86 LEU A C 1
ATOM 649 O O . LEU A 1 86 ? 23.773 -12.802 -12.485 1.00 92.19 86 LEU A O 1
ATOM 653 N N . ASP A 1 87 ? 21.982 -13.421 -13.712 1.00 93.81 87 ASP A N 1
ATOM 654 C CA . ASP A 1 87 ? 22.684 -14.317 -14.629 1.00 93.81 87 ASP A CA 1
ATOM 655 C C . ASP A 1 87 ? 22.738 -13.691 -16.030 1.00 93.81 87 ASP A C 1
ATOM 657 O O . ASP A 1 87 ? 21.770 -13.081 -16.497 1.00 93.81 87 ASP A O 1
ATOM 661 N N . GLY A 1 88 ? 23.883 -13.812 -16.700 1.00 94.00 88 GLY A N 1
ATOM 662 C CA . GLY A 1 88 ? 24.102 -13.258 -18.031 1.00 94.00 88 GLY A CA 1
ATOM 663 C C . GLY A 1 88 ? 25.548 -12.838 -18.316 1.00 94.00 88 GLY A C 1
ATOM 664 O O . GLY A 1 88 ? 26.468 -13.136 -17.553 1.00 94.00 88 GLY A O 1
ATOM 665 N N . PRO A 1 89 ? 25.779 -12.140 -19.445 1.00 95.75 89 PRO A N 1
ATOM 666 C CA . PRO A 1 89 ? 27.097 -11.628 -19.804 1.00 95.75 89 PRO A CA 1
ATOM 667 C C . PRO A 1 89 ? 27.664 -10.707 -18.707 1.00 95.75 89 PRO A C 1
ATOM 669 O O . PRO A 1 89 ? 26.943 -9.811 -18.262 1.00 95.75 89 PRO A O 1
ATOM 672 N N . PRO A 1 90 ? 28.949 -10.845 -18.313 1.00 93.75 90 PRO A N 1
ATOM 673 C CA . PRO A 1 90 ? 29.505 -10.140 -17.153 1.00 93.75 90 PRO A CA 1
ATOM 674 C C . PRO A 1 90 ? 29.312 -8.620 -17.178 1.00 93.75 90 PRO A C 1
ATOM 676 O O . PRO A 1 90 ? 28.911 -8.035 -16.180 1.00 93.75 90 PRO A O 1
ATOM 679 N N . LEU A 1 91 ? 29.519 -7.990 -18.340 1.00 92.62 91 LEU A N 1
ATOM 680 C CA . LEU A 1 91 ? 29.363 -6.541 -18.493 1.00 92.62 91 LEU A CA 1
ATOM 681 C C . LEU A 1 91 ? 27.905 -6.089 -18.320 1.00 92.62 91 LEU A C 1
ATOM 683 O O . LEU A 1 91 ? 27.634 -5.050 -17.730 1.00 92.62 91 LEU A O 1
ATOM 687 N N . THR A 1 92 ? 26.950 -6.869 -18.830 1.00 92.19 92 THR A N 1
ATOM 688 C CA . THR A 1 92 ? 25.521 -6.570 -18.670 1.00 92.19 92 THR A CA 1
ATOM 689 C C . THR A 1 92 ? 25.094 -6.731 -17.218 1.00 92.19 92 THR A C 1
ATOM 691 O O . THR A 1 92 ? 24.315 -5.922 -16.723 1.00 92.19 92 THR A O 1
ATOM 694 N N . VAL A 1 93 ? 25.619 -7.751 -16.536 1.00 94.62 93 VAL A N 1
ATOM 695 C CA . VAL A 1 93 ? 25.364 -7.977 -15.112 1.00 94.62 93 VAL A CA 1
ATOM 696 C C . VAL A 1 93 ? 25.892 -6.813 -14.279 1.00 94.62 93 VAL A C 1
ATOM 698 O O . VAL A 1 93 ? 25.141 -6.298 -13.463 1.00 94.62 93 VAL A O 1
ATOM 701 N N . GLU A 1 94 ? 27.121 -6.354 -14.519 1.00 93.88 94 GLU A N 1
ATOM 702 C CA . GLU A 1 94 ? 27.715 -5.212 -13.809 1.00 93.88 94 GLU A CA 1
ATOM 703 C C . GLU A 1 94 ? 26.876 -3.934 -13.983 1.00 93.88 94 GLU A C 1
ATOM 705 O O . GLU A 1 94 ? 26.479 -3.311 -13.001 1.00 93.88 94 GLU A O 1
ATOM 710 N N . VAL A 1 95 ? 26.488 -3.606 -15.220 1.00 92.62 95 VAL A N 1
ATOM 711 C CA . VAL A 1 95 ? 25.627 -2.441 -15.495 1.00 92.62 95 VAL A CA 1
ATOM 712 C C . VAL A 1 95 ? 24.265 -2.568 -14.808 1.00 92.62 95 VAL A C 1
ATOM 714 O O . VAL A 1 95 ? 23.763 -1.605 -14.231 1.00 92.62 95 VAL A O 1
ATOM 717 N N . MET A 1 96 ? 23.645 -3.749 -14.841 1.00 92.94 96 MET A N 1
ATOM 718 C CA . MET A 1 96 ? 22.351 -3.961 -14.189 1.00 92.94 96 MET A CA 1
ATOM 719 C C . MET A 1 96 ? 22.463 -3.935 -12.662 1.00 92.94 96 MET A C 1
ATOM 721 O O . MET A 1 96 ? 21.569 -3.406 -12.006 1.00 92.94 96 MET A O 1
ATOM 725 N N . GLN A 1 97 ? 23.556 -4.441 -12.088 1.00 93.69 97 GLN A N 1
ATOM 726 C CA . GLN A 1 97 ? 23.847 -4.310 -10.660 1.00 93.69 97 GLN A CA 1
ATOM 727 C C . GLN A 1 97 ? 23.908 -2.838 -10.257 1.00 93.69 97 GLN A C 1
ATOM 729 O O . GLN A 1 97 ? 23.234 -2.447 -9.302 1.00 93.69 97 GLN A O 1
ATOM 734 N N . ASP A 1 98 ? 24.628 -2.018 -11.022 1.00 93.81 98 ASP A N 1
ATOM 735 C CA . ASP A 1 98 ? 24.710 -0.578 -10.784 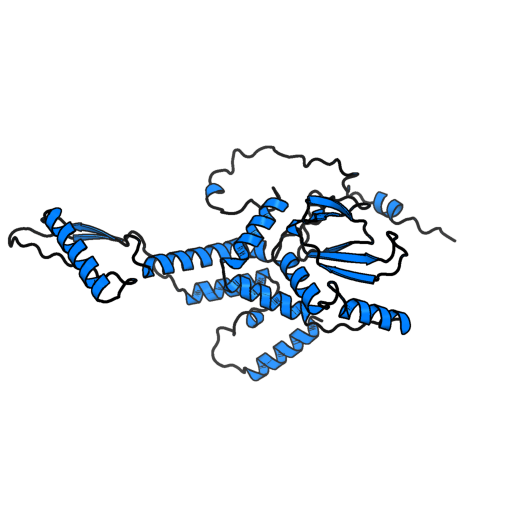1.00 93.81 98 ASP A CA 1
ATOM 736 C C . ASP A 1 98 ? 23.337 0.095 -10.884 1.00 93.81 98 ASP A C 1
ATOM 738 O O . ASP A 1 98 ? 22.977 0.885 -10.011 1.00 93.81 98 ASP A O 1
ATOM 742 N N . ILE A 1 99 ? 22.522 -0.265 -11.881 1.00 94.00 99 ILE A N 1
ATOM 743 C CA . ILE A 1 99 ? 21.152 0.251 -12.032 1.00 94.00 99 ILE A CA 1
ATOM 744 C C . ILE A 1 99 ? 20.279 -0.112 -10.825 1.00 94.00 99 ILE A C 1
ATOM 746 O O . ILE A 1 99 ? 19.536 0.734 -10.329 1.00 94.00 99 ILE A O 1
ATOM 750 N N . LEU A 1 100 ? 20.352 -1.349 -10.328 1.00 92.75 100 LEU A N 1
ATOM 751 C CA . LEU A 1 100 ? 19.569 -1.780 -9.166 1.00 92.75 100 LEU A CA 1
ATOM 752 C C . LEU A 1 100 ? 20.037 -1.084 -7.882 1.00 92.75 100 LEU A C 1
ATOM 754 O O . LEU A 1 100 ? 19.207 -0.636 -7.083 1.00 92.75 100 LEU A O 1
ATOM 758 N N . VAL A 1 101 ? 21.350 -0.931 -7.695 1.00 93.00 101 VAL A N 1
ATOM 759 C CA . VAL A 1 101 ? 21.937 -0.206 -6.557 1.00 93.00 101 VAL A CA 1
ATOM 760 C C . VAL A 1 101 ? 21.588 1.283 -6.603 1.00 93.00 101 VAL A C 1
ATOM 762 O O . VAL A 1 101 ? 21.301 1.868 -5.562 1.00 93.00 101 VAL A O 1
ATOM 765 N N . GLN A 1 102 ? 21.550 1.888 -7.791 1.00 93.44 102 GLN A N 1
ATOM 766 C CA . GLN A 1 102 ? 21.213 3.300 -8.004 1.00 93.44 102 GLN A CA 1
ATOM 767 C C . GLN A 1 102 ? 19.731 3.541 -8.323 1.00 93.44 102 GLN A C 1
ATOM 769 O O . GLN A 1 102 ? 19.358 4.651 -8.719 1.00 93.44 102 GLN A O 1
ATOM 774 N N . SER A 1 103 ? 18.875 2.532 -8.161 1.00 93.31 103 SER A N 1
ATOM 775 C CA . SER A 1 103 ? 17.437 2.672 -8.407 1.00 93.31 103 SER A CA 1
ATOM 776 C C . SER A 1 103 ? 16.816 3.749 -7.515 1.00 93.31 103 SER A C 1
ATOM 778 O O . SER A 1 103 ? 17.409 4.199 -6.529 1.00 93.31 103 SER A O 1
ATOM 780 N N . GLU A 1 104 ? 15.627 4.216 -7.887 1.00 93.19 104 GLU A N 1
ATOM 781 C CA . GLU A 1 104 ? 14.943 5.330 -7.232 1.00 93.19 104 GLU A CA 1
ATOM 782 C C . GLU A 1 104 ? 15.835 6.584 -7.173 1.00 93.19 104 GLU A C 1
ATOM 784 O O . GLU A 1 104 ? 15.963 7.237 -6.135 1.00 93.19 104 GLU A O 1
ATOM 789 N N . MET A 1 105 ? 16.499 6.896 -8.294 1.00 89.94 105 MET A N 1
ATOM 790 C CA . MET A 1 105 ? 17.390 8.059 -8.429 1.00 89.94 105 MET A CA 1
ATOM 791 C C . MET A 1 105 ? 18.504 8.094 -7.360 1.00 89.94 105 MET A C 1
ATOM 793 O O . MET A 1 105 ? 18.851 9.155 -6.841 1.00 89.94 105 MET A O 1
ATOM 797 N N . GLY A 1 106 ? 19.052 6.925 -7.013 1.00 90.62 106 GLY A N 1
ATOM 798 C CA . GLY A 1 106 ? 20.141 6.759 -6.049 1.00 90.62 106 GLY A CA 1
ATOM 799 C C . GLY A 1 106 ? 19.710 6.392 -4.625 1.00 90.62 106 GLY A C 1
ATOM 800 O O . GLY A 1 106 ? 20.573 6.222 -3.768 1.00 90.62 106 GLY A O 1
ATOM 801 N N . ALA A 1 107 ? 18.409 6.248 -4.344 1.00 92.69 107 ALA A N 1
ATOM 802 C CA . ALA A 1 107 ? 17.932 5.794 -3.030 1.00 92.69 107 ALA A CA 1
ATOM 803 C C . ALA A 1 107 ? 17.995 4.262 -2.842 1.00 92.69 107 ALA A C 1
ATOM 805 O O . ALA A 1 107 ? 17.847 3.765 -1.721 1.00 92.69 107 ALA A O 1
ATOM 806 N N . GLY A 1 108 ? 18.217 3.528 -3.930 1.00 92.88 108 GLY A N 1
ATOM 807 C CA . GLY A 1 108 ? 18.505 2.103 -3.969 1.00 92.88 108 GLY A CA 1
ATOM 808 C C . GLY A 1 108 ? 17.291 1.178 -3.980 1.00 92.88 108 GLY A C 1
ATOM 809 O O . GLY A 1 108 ? 16.153 1.567 -3.692 1.00 92.88 108 GLY A O 1
ATOM 810 N N . TRP A 1 109 ? 17.579 -0.092 -4.284 1.00 93.12 109 TRP A N 1
ATOM 811 C CA . TRP A 1 109 ? 16.592 -1.148 -4.542 1.00 93.12 109 TRP A CA 1
ATOM 812 C C . TRP A 1 109 ? 15.557 -1.289 -3.431 1.00 93.12 109 TRP A C 1
ATOM 814 O O . TRP A 1 109 ? 14.355 -1.328 -3.687 1.00 93.12 109 TRP A O 1
ATOM 824 N N . GLN A 1 110 ? 16.020 -1.328 -2.182 1.00 93.75 110 GLN A N 1
ATOM 825 C CA . GLN A 1 110 ? 15.142 -1.518 -1.031 1.00 93.75 110 GLN A CA 1
ATOM 826 C C . GLN A 1 110 ? 14.111 -0.390 -0.926 1.00 93.75 110 GLN A C 1
ATOM 828 O O . GLN A 1 110 ? 12.927 -0.651 -0.721 1.00 93.75 110 GLN A O 1
ATOM 833 N N . THR A 1 111 ? 14.535 0.859 -1.130 1.00 95.38 111 THR A N 1
ATOM 834 C CA . THR A 1 111 ? 13.642 2.022 -1.089 1.00 95.38 111 THR A CA 1
ATOM 835 C C . THR A 1 111 ? 12.601 1.959 -2.203 1.00 95.38 111 THR A C 1
ATOM 837 O O . THR A 1 111 ? 11.414 2.176 -1.943 1.00 95.38 111 THR A O 1
ATOM 840 N N . MET A 1 112 ? 13.029 1.636 -3.428 1.00 95.50 112 MET A N 1
ATOM 841 C CA . MET A 1 112 ? 12.130 1.462 -4.570 1.00 95.50 112 MET A CA 1
ATOM 842 C C . MET A 1 112 ? 11.081 0.384 -4.270 1.00 95.50 112 MET A C 1
ATOM 844 O O . MET A 1 112 ? 9.879 0.630 -4.363 1.00 95.50 112 MET A O 1
ATOM 848 N N . MET A 1 113 ? 11.527 -0.798 -3.838 1.00 95.25 113 MET A N 1
ATOM 849 C CA . MET A 1 113 ? 10.648 -1.940 -3.603 1.00 95.25 113 MET A CA 1
ATOM 850 C C . MET A 1 113 ? 9.683 -1.724 -2.442 1.00 95.25 113 MET A C 1
ATOM 852 O O . MET A 1 113 ? 8.531 -2.142 -2.547 1.00 95.25 113 MET A O 1
ATOM 856 N N . VAL A 1 114 ? 10.082 -1.028 -1.371 1.00 95.81 114 VAL A N 1
ATOM 857 C CA . VAL A 1 114 ? 9.153 -0.661 -0.288 1.00 95.81 114 VAL A CA 1
ATOM 858 C C . VAL A 1 114 ? 8.029 0.233 -0.815 1.00 95.81 114 VAL A C 1
ATOM 860 O O . VAL A 1 114 ? 6.865 -0.013 -0.492 1.00 95.81 114 VAL A O 1
ATOM 863 N N . LYS A 1 115 ? 8.337 1.235 -1.650 1.00 95.88 115 LYS A N 1
ATOM 864 C CA . LYS A 1 115 ? 7.322 2.121 -2.251 1.00 95.88 115 LYS A CA 1
ATOM 865 C C . LYS A 1 115 ? 6.387 1.360 -3.191 1.00 95.88 115 LYS A C 1
ATOM 867 O O . LYS A 1 115 ? 5.168 1.464 -3.058 1.00 95.88 115 LYS A O 1
ATOM 872 N N . VAL A 1 116 ? 6.953 0.534 -4.072 1.00 96.06 116 VAL A N 1
ATOM 873 C CA . VAL A 1 116 ? 6.197 -0.301 -5.017 1.00 96.06 116 VAL A CA 1
ATOM 874 C C . VAL A 1 116 ? 5.282 -1.277 -4.281 1.00 96.06 116 VAL A C 1
ATOM 876 O O . VAL A 1 116 ? 4.098 -1.342 -4.595 1.00 96.06 116 VAL A O 1
ATOM 879 N N . CYS A 1 117 ? 5.796 -2.007 -3.286 1.00 95.62 117 CYS A N 1
ATOM 880 C CA . CYS A 1 117 ? 5.002 -2.955 -2.503 1.00 95.62 117 CYS A CA 1
ATOM 881 C C . CYS A 1 117 ? 3.905 -2.244 -1.707 1.00 95.62 117 CYS A C 1
ATOM 883 O O . CYS A 1 117 ? 2.789 -2.748 -1.616 1.00 95.62 117 CYS A O 1
ATOM 885 N N . THR A 1 118 ? 4.192 -1.058 -1.165 1.00 95.62 118 THR A N 1
ATOM 886 C CA . THR A 1 118 ? 3.190 -0.270 -0.437 1.00 95.62 118 THR A CA 1
ATOM 887 C C . THR A 1 118 ? 2.008 0.051 -1.341 1.00 95.62 118 THR A C 1
ATOM 889 O O . THR A 1 118 ? 0.869 -0.205 -0.956 1.00 95.62 118 THR A O 1
ATOM 892 N N . ASP A 1 119 ? 2.252 0.545 -2.555 1.00 95.62 119 ASP A N 1
ATOM 893 C CA . ASP A 1 119 ? 1.178 0.814 -3.512 1.00 95.62 119 ASP A CA 1
ATOM 894 C C . ASP A 1 119 ? 0.502 -0.486 -3.987 1.00 95.62 119 ASP A C 1
ATOM 896 O O . ASP A 1 119 ? -0.725 -0.555 -4.019 1.00 95.62 119 ASP A O 1
ATOM 900 N N . LEU A 1 120 ? 1.269 -1.553 -4.237 1.00 95.25 120 LEU A N 1
ATOM 901 C CA . LEU A 1 120 ? 0.748 -2.863 -4.643 1.00 95.25 120 LEU A CA 1
ATOM 902 C C . LEU A 1 120 ? -0.232 -3.460 -3.622 1.00 95.25 120 LEU A C 1
ATOM 904 O O . LEU A 1 120 ? -1.246 -4.026 -4.008 1.00 95.25 120 LEU A O 1
ATOM 908 N N . PHE A 1 121 ? 0.031 -3.344 -2.324 1.00 95.12 121 PHE A N 1
ATOM 909 C CA . PHE A 1 121 ? -0.838 -3.941 -1.307 1.00 95.12 121 PHE A CA 1
ATOM 910 C C . PHE A 1 121 ? -1.915 -2.984 -0.777 1.00 95.12 121 PHE A C 1
ATOM 912 O O . PHE A 1 121 ? -2.898 -3.448 -0.196 1.00 95.12 121 PHE A O 1
ATOM 919 N N . SER A 1 122 ? -1.763 -1.668 -0.973 1.00 94.19 122 SER A N 1
ATOM 920 C CA . SER A 1 122 ? -2.713 -0.661 -0.472 1.00 94.19 122 SER A CA 1
ATOM 921 C C . SER A 1 122 ? -3.642 -0.068 -1.533 1.00 94.19 122 SER A C 1
ATOM 923 O O . SER A 1 122 ? -4.682 0.473 -1.165 1.00 94.19 122 SER A O 1
ATOM 925 N N . GLN A 1 123 ? -3.322 -0.185 -2.825 1.00 93.50 123 GLN A N 1
ATOM 926 C CA . GLN A 1 123 ? -4.102 0.406 -3.917 1.00 93.50 123 GLN A CA 1
ATOM 927 C C . GLN A 1 123 ? -4.602 -0.664 -4.892 1.00 93.50 123 GLN A C 1
ATOM 929 O O . GLN A 1 123 ? -3.855 -1.542 -5.333 1.00 93.50 123 GLN A O 1
ATOM 934 N N . ASP A 1 124 ? -5.874 -0.572 -5.270 1.00 92.88 124 ASP A N 1
ATOM 935 C CA . ASP A 1 124 ? -6.503 -1.458 -6.246 1.00 92.88 124 ASP A CA 1
ATOM 936 C C . ASP A 1 124 ? -5.901 -1.260 -7.649 1.00 92.88 124 ASP A C 1
ATOM 938 O O . ASP A 1 124 ? -5.871 -2.195 -8.444 1.00 92.88 124 ASP A O 1
ATOM 942 N N . ASN A 1 125 ? -5.336 -0.093 -7.973 1.00 92.06 125 ASN A N 1
ATOM 943 C CA . ASN A 1 125 ? -4.630 0.107 -9.245 1.00 92.06 125 ASN A CA 1
ATOM 944 C C . ASN A 1 125 ? -3.292 -0.664 -9.351 1.00 92.06 125 ASN A C 1
ATOM 946 O O . ASN A 1 125 ? -2.820 -0.945 -10.461 1.00 92.06 125 ASN A O 1
ATOM 950 N N . GLY A 1 126 ? -2.709 -1.050 -8.211 1.00 93.44 126 GLY A N 1
ATOM 951 C CA . GLY A 1 126 ? -1.470 -1.825 -8.121 1.00 93.44 126 GLY A CA 1
ATOM 952 C C . GLY A 1 126 ? -0.192 -1.013 -8.007 1.00 93.44 126 GLY A C 1
ATOM 953 O O . GLY A 1 126 ? -0.210 0.148 -7.617 1.00 93.44 126 GLY A O 1
ATOM 954 N N . GLY A 1 127 ? 0.933 -1.673 -8.282 1.00 94.75 127 GLY A N 1
ATOM 955 C CA . GLY A 1 127 ? 2.267 -1.078 -8.217 1.00 94.75 127 GLY A CA 1
ATOM 956 C C . GLY A 1 127 ? 2.786 -0.724 -9.608 1.00 94.75 127 GLY A C 1
ATOM 957 O O . GLY A 1 127 ? 2.500 -1.426 -10.578 1.00 94.75 127 GLY A O 1
ATOM 958 N N . PHE A 1 128 ? 3.572 0.345 -9.708 1.00 96.38 128 PHE A N 1
ATOM 959 C CA . PHE A 1 128 ? 4.129 0.814 -10.976 1.00 96.38 128 PHE A CA 1
ATOM 960 C C . PHE A 1 128 ? 5.624 1.097 -10.835 1.00 96.38 128 PHE A C 1
ATOM 962 O O . PHE A 1 128 ? 6.053 1.750 -9.880 1.00 96.38 128 PHE A O 1
ATOM 969 N N . ILE A 1 129 ? 6.403 0.602 -11.797 1.00 96.62 129 ILE A N 1
ATOM 970 C CA . ILE A 1 129 ? 7.842 0.855 -11.916 1.00 96.62 129 ILE A CA 1
ATOM 971 C C . ILE A 1 129 ? 8.102 1.482 -13.282 1.00 96.62 129 ILE A C 1
ATOM 973 O O . ILE A 1 129 ? 7.841 0.859 -14.313 1.00 96.62 129 ILE A O 1
ATOM 977 N N . GLU A 1 130 ? 8.615 2.703 -13.280 1.00 95.88 130 GLU A N 1
ATOM 978 C CA . GLU A 1 130 ? 9.160 3.373 -14.451 1.00 95.88 130 GLU A CA 1
ATOM 979 C C . GLU A 1 130 ? 10.517 2.772 -14.816 1.00 95.88 130 GLU A C 1
ATOM 981 O O . GLU A 1 130 ? 11.388 2.577 -13.967 1.00 95.88 130 GLU A O 1
ATOM 986 N N . VAL A 1 131 ? 10.686 2.498 -16.103 1.00 95.06 131 VAL A N 1
ATOM 987 C CA . VAL A 1 131 ? 11.936 2.079 -16.725 1.00 95.06 131 VAL A CA 1
ATOM 988 C C . VAL A 1 131 ? 12.496 3.292 -17.450 1.00 95.06 131 VAL A C 1
ATOM 990 O O . VAL A 1 131 ? 12.074 3.616 -18.559 1.00 95.06 131 VAL A O 1
ATOM 993 N N . ILE A 1 132 ? 13.442 3.968 -16.806 1.00 92.94 132 ILE A N 1
ATOM 994 C CA . ILE A 1 132 ? 14.063 5.179 -17.333 1.00 92.94 132 ILE A CA 1
ATOM 995 C C . ILE A 1 132 ? 15.133 4.755 -18.333 1.00 92.94 132 ILE A C 1
ATOM 997 O O . ILE A 1 132 ? 16.048 4.001 -17.992 1.00 92.94 132 ILE A O 1
ATOM 1001 N N . ARG A 1 133 ? 15.023 5.242 -19.566 1.00 92.81 133 ARG A N 1
ATOM 1002 C CA . ARG A 1 133 ? 15.945 4.949 -20.669 1.00 92.81 133 ARG A CA 1
ATOM 1003 C C . ARG A 1 133 ? 16.635 6.216 -21.148 1.00 92.81 133 ARG A C 1
ATOM 1005 O O . ARG A 1 133 ? 16.163 7.318 -20.890 1.00 92.81 133 ARG A O 1
ATOM 1012 N N . GLU A 1 134 ? 17.760 6.043 -21.832 1.00 91.56 134 GLU A N 1
ATOM 1013 C CA . GLU A 1 134 ? 18.522 7.161 -22.406 1.00 91.56 134 GLU A CA 1
ATOM 1014 C C . GLU A 1 134 ? 17.720 7.926 -23.473 1.00 91.56 134 GLU A C 1
ATOM 1016 O O . GLU A 1 134 ? 17.722 9.155 -23.502 1.00 91.56 134 GLU A O 1
ATOM 1021 N N . SER A 1 135 ? 16.999 7.198 -24.322 1.00 89.94 135 SER A N 1
ATOM 1022 C CA . SER A 1 135 ? 16.098 7.737 -25.334 1.00 89.94 135 SER A CA 1
ATOM 1023 C C . SER A 1 135 ? 14.732 7.060 -25.256 1.00 89.94 135 SER A C 1
ATOM 1025 O O . SER A 1 135 ? 14.593 5.969 -24.695 1.00 89.94 135 SER A O 1
ATOM 1027 N N . ASP A 1 136 ? 13.720 7.729 -25.807 1.00 86.19 136 ASP A N 1
ATOM 1028 C CA . ASP A 1 136 ? 12.341 7.241 -25.867 1.00 86.19 136 ASP A CA 1
ATOM 1029 C C . ASP A 1 136 ? 12.185 6.182 -26.969 1.00 86.19 136 ASP A C 1
ATOM 1031 O O . ASP A 1 136 ? 11.593 6.417 -28.022 1.00 86.19 136 ASP A O 1
ATOM 1035 N N . ALA A 1 137 ? 12.860 5.049 -26.772 1.00 87.75 137 ALA A N 1
ATOM 1036 C CA . ALA A 1 137 ? 12.870 3.941 -27.706 1.00 87.75 137 ALA A CA 1
ATOM 1037 C C . ALA A 1 137 ? 13.007 2.586 -26.976 1.00 87.75 137 ALA A C 1
ATOM 1039 O O . ALA A 1 137 ? 13.728 2.478 -25.974 1.00 87.75 137 ALA A O 1
ATOM 1040 N N . PRO A 1 138 ? 12.365 1.511 -27.478 1.00 87.38 138 PRO A N 1
ATOM 1041 C CA . PRO A 1 138 ? 12.384 0.198 -26.829 1.00 87.38 138 PRO A CA 1
ATOM 1042 C C . PRO A 1 138 ? 13.770 -0.460 -26.776 1.00 87.38 138 PRO A C 1
ATOM 1044 O O . PRO A 1 138 ? 14.046 -1.253 -25.869 1.00 87.38 138 PRO A O 1
ATOM 1047 N N . ASP A 1 139 ? 14.627 -0.150 -27.744 1.00 89.56 139 ASP A N 1
ATOM 1048 C CA . ASP A 1 139 ? 15.998 -0.640 -27.904 1.00 89.56 139 ASP A CA 1
ATOM 1049 C C . ASP A 1 139 ? 17.037 0.203 -27.148 1.00 89.56 139 ASP A C 1
ATOM 1051 O O . ASP A 1 139 ? 18.176 -0.230 -26.975 1.00 89.56 139 ASP A O 1
ATOM 1055 N N . SER A 1 140 ? 16.639 1.369 -26.635 1.00 90.50 140 SER A N 1
ATOM 1056 C CA . SER A 1 140 ? 17.517 2.240 -25.861 1.00 90.50 140 SER A CA 1
ATOM 1057 C C . SER A 1 140 ? 17.969 1.575 -24.554 1.00 90.50 140 SER A C 1
ATOM 1059 O O . SER A 1 140 ? 17.138 0.966 -23.869 1.00 90.50 140 SER A O 1
ATOM 1061 N N . PRO A 1 141 ? 19.233 1.752 -24.126 1.00 89.50 141 PRO A N 1
ATOM 1062 C CA . PRO A 1 141 ? 19.704 1.264 -22.833 1.00 89.50 141 PRO A CA 1
ATOM 1063 C C . PRO A 1 141 ? 18.850 1.772 -21.664 1.00 89.50 141 PRO A C 1
ATOM 1065 O O . PRO A 1 141 ? 18.422 2.931 -21.640 1.00 89.50 141 PRO A O 1
ATOM 1068 N N . VAL A 1 142 ? 18.606 0.888 -20.692 1.00 92.62 142 VAL A N 1
ATOM 1069 C CA . VAL A 1 142 ? 17.978 1.242 -19.413 1.00 92.62 142 VAL A CA 1
ATOM 1070 C C . VAL A 1 142 ? 19.024 1.930 -18.548 1.00 92.62 142 VAL A C 1
ATOM 1072 O O . VAL A 1 142 ? 20.124 1.416 -18.387 1.00 92.62 142 VAL A O 1
ATOM 1075 N N . MET A 1 143 ? 18.663 3.080 -17.993 1.00 92.38 143 MET A N 1
ATOM 1076 C CA . MET A 1 143 ? 19.536 3.912 -17.168 1.00 92.38 143 MET A CA 1
ATOM 1077 C C . MET A 1 143 ? 19.160 3.851 -15.690 1.00 92.38 143 MET A C 1
ATOM 1079 O O . MET A 1 143 ? 20.023 3.990 -14.827 1.00 92.38 143 MET A O 1
ATOM 1083 N N . ASN A 1 144 ? 17.872 3.692 -15.376 1.00 93.88 144 ASN A N 1
ATOM 1084 C CA . ASN A 1 144 ? 17.402 3.646 -13.996 1.00 93.88 144 ASN A CA 1
ATOM 1085 C C . ASN A 1 144 ? 16.017 2.987 -13.891 1.00 93.88 144 ASN A C 1
ATOM 1087 O O . ASN A 1 144 ? 15.294 2.868 -14.882 1.00 93.88 144 ASN A O 1
ATOM 1091 N N . LEU A 1 145 ? 15.639 2.600 -12.675 1.00 95.50 145 LEU A N 1
ATOM 1092 C CA . LEU A 1 145 ? 14.305 2.118 -12.332 1.00 95.50 145 LEU A CA 1
ATOM 1093 C C . LEU A 1 145 ? 13.762 2.959 -11.181 1.00 95.50 145 LEU A C 1
ATOM 1095 O O . LEU A 1 145 ? 14.459 3.147 -10.186 1.00 95.50 145 LEU A O 1
ATOM 1099 N N . ALA A 1 146 ? 12.528 3.441 -11.293 1.00 96.06 146 ALA A N 1
ATOM 1100 C CA . ALA A 1 146 ? 11.915 4.276 -10.264 1.00 96.06 146 ALA A CA 1
ATOM 1101 C C . ALA A 1 146 ? 10.466 3.871 -9.990 1.00 96.06 146 ALA A C 1
ATOM 1103 O O . ALA A 1 146 ? 9.755 3.378 -10.862 1.00 96.06 146 ALA A O 1
ATOM 1104 N N . HIS A 1 147 ? 10.008 4.088 -8.764 1.00 96.94 147 HIS A N 1
ATOM 1105 C CA . HIS A 1 147 ? 8.607 3.943 -8.394 1.00 96.94 147 HIS A CA 1
ATOM 1106 C C . HIS A 1 147 ? 7.768 5.075 -8.999 1.00 96.94 147 HIS A C 1
ATOM 1108 O O . HIS A 1 147 ? 8.103 6.253 -8.865 1.00 96.94 147 HIS A O 1
ATOM 1114 N N . LEU A 1 148 ? 6.624 4.724 -9.594 1.00 95.00 148 LEU A N 1
ATOM 1115 C CA . LEU A 1 148 ? 5.579 5.695 -9.910 1.00 95.00 148 LEU A CA 1
ATOM 1116 C C . LEU A 1 148 ? 4.431 5.592 -8.918 1.00 95.00 148 LEU A C 1
ATOM 1118 O O . LEU A 1 148 ? 3.900 4.515 -8.657 1.00 95.00 148 LEU A O 1
ATOM 1122 N N . ASP A 1 149 ? 3.994 6.755 -8.437 1.00 94.00 149 ASP A N 1
ATOM 1123 C CA . ASP A 1 149 ? 2.828 6.873 -7.569 1.00 94.00 149 ASP A CA 1
ATOM 1124 C C . ASP A 1 149 ? 1.573 6.311 -8.255 1.00 94.00 149 ASP A C 1
ATOM 1126 O O . ASP A 1 149 ? 1.040 6.906 -9.200 1.00 94.00 149 ASP A O 1
ATOM 1130 N N . ALA A 1 150 ? 1.076 5.182 -7.746 1.00 92.88 150 ALA A N 1
ATOM 1131 C CA . ALA A 1 150 ? -0.055 4.470 -8.329 1.00 92.88 150 ALA A CA 1
ATOM 1132 C C . ALA A 1 150 ? -1.346 5.302 -8.355 1.00 92.88 150 ALA A C 1
ATOM 1134 O O . ALA A 1 150 ? -2.143 5.172 -9.286 1.00 92.88 150 ALA A O 1
ATOM 1135 N N . ALA A 1 151 ? -1.512 6.239 -7.415 1.00 90.81 151 ALA A N 1
ATOM 1136 C CA . ALA A 1 151 ? -2.685 7.115 -7.344 1.00 90.81 151 ALA A CA 1
ATOM 1137 C C . ALA A 1 151 ? -2.712 8.174 -8.463 1.00 90.81 151 ALA A C 1
ATOM 1139 O O . ALA A 1 151 ? -3.727 8.846 -8.675 1.00 90.81 151 ALA A O 1
ATOM 1140 N N . ARG A 1 152 ? -1.579 8.359 -9.150 1.00 91.62 152 ARG A N 1
ATOM 1141 C CA . ARG A 1 152 ? -1.390 9.271 -10.287 1.00 91.62 152 ARG A CA 1
ATOM 1142 C C . ARG A 1 152 ? -1.305 8.538 -11.622 1.00 91.62 152 ARG A C 1
ATOM 1144 O O . ARG A 1 152 ? -1.233 9.196 -12.658 1.00 91.62 152 ARG A O 1
ATOM 1151 N N . CYS A 1 153 ? -1.315 7.210 -11.597 1.00 92.38 153 CYS A N 1
ATOM 1152 C CA . CYS A 1 153 ? -1.323 6.367 -12.780 1.00 92.38 153 CYS A CA 1
ATOM 1153 C C . CYS A 1 153 ? -2.767 6.047 -13.174 1.00 92.38 153 CYS A C 1
ATOM 1155 O O . CYS A 1 153 ? -3.575 5.641 -12.343 1.00 92.38 153 CYS A O 1
ATOM 1157 N N . GLN A 1 154 ? -3.092 6.170 -14.454 1.00 91.06 154 GLN A N 1
ATOM 1158 C CA . GLN A 1 154 ? -4.360 5.716 -15.010 1.00 91.06 154 GLN A CA 1
ATOM 1159 C C . GLN A 1 154 ? -4.088 4.643 -16.062 1.00 91.06 154 GLN A C 1
ATOM 1161 O O . GLN A 1 154 ? -3.461 4.925 -17.081 1.00 91.06 154 GLN A O 1
ATOM 1166 N N . ARG A 1 155 ? -4.580 3.423 -15.824 1.00 89.69 155 ARG A N 1
ATOM 1167 C CA . ARG A 1 155 ? -4.556 2.334 -16.809 1.00 89.69 155 ARG A CA 1
ATOM 1168 C C . ARG A 1 155 ? -5.532 2.642 -17.939 1.00 89.69 155 ARG A C 1
ATOM 1170 O O . ARG A 1 155 ? -6.696 2.951 -17.686 1.00 89.69 155 ARG A O 1
ATOM 1177 N N . THR A 1 156 ? -5.065 2.545 -19.173 1.00 87.75 156 THR A N 1
ATOM 1178 C CA . THR A 1 156 ? -5.873 2.830 -20.371 1.00 87.75 156 THR A CA 1
ATOM 1179 C C . THR A 1 156 ? -6.538 1.575 -20.937 1.00 87.75 156 THR A C 1
ATOM 1181 O O . THR A 1 156 ? -7.607 1.675 -21.529 1.00 87.75 156 THR A O 1
ATOM 1184 N N . GLY A 1 157 ? -5.912 0.405 -20.749 1.00 83.69 157 GLY A N 1
ATOM 1185 C CA . GLY A 1 157 ? -6.258 -0.839 -21.447 1.00 83.69 157 GLY A CA 1
ATOM 1186 C C . GLY A 1 157 ? -5.677 -0.939 -22.866 1.00 83.69 157 GLY A C 1
ATOM 1187 O O . GLY A 1 157 ? -5.754 -2.004 -23.478 1.00 83.69 157 GLY A O 1
ATOM 1188 N N . ASP A 1 158 ? -5.052 0.133 -23.354 1.00 86.44 158 ASP A N 1
ATOM 1189 C CA . ASP A 1 158 ? -4.421 0.215 -24.667 1.00 86.44 158 ASP A CA 1
ATOM 1190 C C . ASP A 1 158 ? -3.006 -0.399 -24.619 1.00 86.44 158 ASP A C 1
ATOM 1192 O O . ASP A 1 158 ? -2.203 -0.006 -23.767 1.00 86.44 158 ASP A O 1
ATOM 1196 N N . PRO A 1 159 ? -2.666 -1.361 -25.497 1.00 85.44 159 PRO A N 1
ATOM 1197 C CA . PRO A 1 159 ? -1.321 -1.915 -25.578 1.00 85.44 159 PRO A CA 1
ATOM 1198 C C . PRO A 1 159 ? -0.233 -0.909 -25.955 1.00 85.44 159 PRO A C 1
ATOM 1200 O O . PRO A 1 159 ? 0.904 -1.153 -25.578 1.00 85.44 159 PRO A O 1
ATOM 1203 N N . GLU A 1 160 ? -0.529 0.168 -26.688 1.00 88.00 160 GLU A N 1
ATOM 1204 C CA . GLU A 1 160 ? 0.486 1.151 -27.111 1.00 88.00 160 GLU A CA 1
ATOM 1205 C C . GLU A 1 160 ? 0.779 2.187 -26.029 1.00 88.00 160 GLU A C 1
ATOM 1207 O O . GLU A 1 160 ? 1.908 2.640 -25.875 1.00 88.00 160 GLU A O 1
ATOM 1212 N N . ILE A 1 161 ? -0.235 2.566 -25.255 1.00 91.50 161 ILE A N 1
ATOM 1213 C CA . ILE A 1 161 ? -0.096 3.532 -24.162 1.00 91.50 161 ILE A CA 1
ATOM 1214 C C . ILE A 1 161 ? -0.760 2.925 -22.934 1.00 91.50 161 ILE A C 1
ATOM 1216 O O . ILE A 1 161 ? -1.862 3.342 -22.587 1.00 91.50 161 ILE A O 1
ATOM 1220 N N . PRO A 1 162 ? -0.147 1.932 -22.272 1.00 90.38 162 PRO A N 1
ATOM 1221 C CA . PRO A 1 162 ? -0.774 1.206 -21.168 1.00 90.38 162 PRO A CA 1
ATOM 1222 C C . PRO A 1 162 ? -1.147 2.087 -19.972 1.00 90.38 162 PRO A C 1
ATOM 1224 O O . PRO A 1 162 ? -2.130 1.803 -19.278 1.00 90.38 162 PRO A O 1
ATOM 1227 N N . VAL A 1 163 ? -0.377 3.150 -19.713 1.00 93.44 163 VAL A N 1
ATOM 1228 C CA . VAL A 1 163 ? -0.563 4.021 -18.546 1.00 93.44 163 VAL A CA 1
ATOM 1229 C C . VAL A 1 163 ? -0.434 5.489 -18.932 1.00 93.44 163 VAL A C 1
ATOM 1231 O O . VAL A 1 163 ? 0.452 5.882 -19.684 1.00 93.44 163 VAL A O 1
ATOM 1234 N N . ILE A 1 164 ? -1.296 6.325 -18.359 1.00 93.75 164 ILE A N 1
ATOM 1235 C CA . ILE A 1 164 ? -1.126 7.779 -18.331 1.00 93.75 164 ILE A CA 1
ATOM 1236 C C . ILE A 1 164 ? -0.710 8.171 -16.918 1.00 93.75 164 ILE A C 1
ATOM 1238 O O . ILE A 1 164 ? -1.434 7.893 -15.961 1.00 93.75 164 ILE A O 1
ATOM 1242 N N . TYR A 1 165 ? 0.436 8.827 -16.782 1.00 94.44 165 TYR A N 1
ATOM 1243 C CA . TYR A 1 165 ? 0.917 9.347 -15.508 1.00 94.44 165 TYR A CA 1
ATOM 1244 C C . TYR A 1 165 ? 0.639 10.848 -15.387 1.00 94.44 165 TYR A C 1
ATOM 1246 O O . TYR A 1 165 ? 0.902 11.626 -16.305 1.00 94.44 165 TYR A O 1
ATOM 1254 N N . HIS A 1 166 ? 0.109 11.267 -14.238 1.00 93.31 166 HIS A N 1
ATOM 1255 C CA . HIS A 1 166 ? -0.125 12.671 -13.911 1.00 93.31 166 HIS A CA 1
ATOM 1256 C C . HIS A 1 166 ? 0.942 13.193 -12.947 1.00 93.31 166 HIS A C 1
ATOM 1258 O O . HIS A 1 166 ? 0.916 12.900 -11.746 1.00 93.31 166 HIS A O 1
ATOM 1264 N N . ASP A 1 167 ? 1.852 14.025 -13.451 1.00 90.44 167 ASP A N 1
ATOM 1265 C CA . ASP A 1 167 ? 2.929 14.570 -12.626 1.00 90.44 167 ASP A CA 1
ATOM 1266 C C . ASP A 1 167 ? 2.426 15.542 -11.540 1.00 90.44 167 ASP A C 1
ATOM 1268 O O . ASP A 1 167 ? 1.239 15.870 -11.426 1.00 90.44 167 ASP A O 1
ATOM 1272 N N . ARG A 1 168 ? 3.343 16.047 -10.706 1.00 89.44 168 ARG A N 1
ATOM 1273 C CA . ARG A 1 168 ? 3.012 16.995 -9.624 1.00 89.44 168 ARG A CA 1
ATOM 1274 C C . ARG A 1 168 ? 2.385 18.305 -10.123 1.00 89.44 168 ARG A C 1
ATOM 1276 O O . ARG A 1 168 ? 1.706 18.965 -9.342 1.00 89.44 168 ARG A O 1
ATOM 1283 N N . LYS A 1 169 ? 2.596 18.669 -11.390 1.00 90.19 169 LYS A N 1
ATOM 1284 C CA . LYS A 1 169 ? 2.031 19.847 -12.065 1.00 90.19 169 LYS A CA 1
ATOM 1285 C C . LYS A 1 169 ? 0.767 19.507 -12.873 1.00 90.19 169 LYS A C 1
ATOM 1287 O O . LYS A 1 169 ? 0.241 20.380 -13.557 1.00 90.19 169 LYS A O 1
ATOM 1292 N N . ASN A 1 170 ? 0.259 18.277 -12.761 1.00 86.75 170 ASN A N 1
ATOM 1293 C CA . ASN A 1 170 ? -0.866 17.720 -13.514 1.00 86.75 170 ASN A CA 1
ATOM 1294 C C . ASN A 1 170 ? -0.650 17.641 -15.035 1.00 86.75 170 ASN A C 1
ATOM 1296 O O . ASN A 1 170 ? -1.623 17.526 -15.786 1.00 86.75 170 ASN A O 1
ATOM 1300 N N . VAL A 1 171 ? 0.600 17.656 -15.499 1.00 92.69 171 VAL A N 1
ATOM 1301 C CA . VAL A 1 171 ? 0.913 17.345 -16.896 1.00 92.69 171 VAL A CA 1
ATOM 1302 C C . VAL A 1 171 ? 0.750 15.843 -17.102 1.00 92.69 171 VAL A C 1
ATOM 1304 O O . VAL A 1 171 ? 1.110 15.035 -16.243 1.00 92.69 171 VAL A O 1
ATOM 1307 N N . ARG A 1 172 ? 0.145 15.485 -18.236 1.00 92.88 172 ARG A N 1
ATOM 1308 C CA . ARG A 1 172 ? -0.091 14.096 -18.629 1.00 92.88 172 ARG A CA 1
ATOM 1309 C C . ARG A 1 172 ? 1.116 13.571 -19.390 1.00 92.88 172 ARG A C 1
ATOM 1311 O O . ARG A 1 172 ? 1.442 14.106 -20.445 1.00 92.88 172 ARG A O 1
ATOM 1318 N N . HIS A 1 173 ? 1.696 12.496 -18.884 1.00 92.56 173 HIS A N 1
ATOM 1319 C CA . HIS A 1 173 ? 2.764 11.740 -19.524 1.00 92.56 173 HIS A CA 1
ATOM 1320 C C . HIS A 1 173 ? 2.174 10.422 -20.016 1.00 92.56 173 HIS A C 1
ATOM 1322 O O . HIS A 1 173 ? 1.569 9.679 -19.241 1.00 92.56 173 HIS A O 1
ATOM 1328 N N . LYS A 1 174 ? 2.253 10.179 -21.324 1.00 93.75 174 LYS A N 1
ATOM 1329 C CA . LYS A 1 174 ? 1.813 8.922 -21.934 1.00 93.75 174 LYS A CA 1
ATOM 1330 C C . LYS A 1 174 ? 2.969 7.942 -21.809 1.00 93.75 174 LYS A C 1
ATOM 1332 O O . LYS A 1 174 ? 4.028 8.222 -22.352 1.00 93.75 174 LYS A O 1
ATOM 1337 N N . MET A 1 175 ? 2.762 6.855 -21.078 1.00 92.88 175 MET A N 1
ATOM 1338 C CA . MET A 1 175 ? 3.802 5.864 -20.830 1.00 92.88 175 MET A CA 1
ATOM 1339 C C . MET A 1 175 ? 3.637 4.709 -21.805 1.00 92.88 175 MET A C 1
ATOM 1341 O O . MET A 1 175 ? 2.586 4.060 -21.821 1.00 92.88 175 MET A O 1
ATOM 1345 N N . GLU A 1 176 ? 4.678 4.440 -22.580 1.00 92.81 176 GLU A N 1
ATOM 1346 C CA . GLU A 1 176 ? 4.730 3.315 -23.509 1.00 92.81 176 GLU A CA 1
ATOM 1347 C C . GLU A 1 176 ? 5.106 1.998 -22.795 1.00 92.81 176 GLU A C 1
ATOM 1349 O O . GLU A 1 176 ? 5.697 2.013 -21.709 1.00 92.81 176 GLU A O 1
ATOM 1354 N N . PRO A 1 177 ? 4.839 0.813 -23.383 1.00 91.12 177 PRO A N 1
ATOM 1355 C CA . PRO A 1 177 ? 5.045 -0.485 -22.727 1.00 91.12 177 PRO A CA 1
ATOM 1356 C C . PRO A 1 177 ? 6.488 -0.773 -22.335 1.00 91.12 177 PRO A C 1
ATOM 1358 O O . PRO A 1 177 ? 6.752 -1.602 -21.463 1.00 91.12 177 PRO A O 1
ATOM 1361 N N . HIS A 1 178 ? 7.441 -0.135 -23.006 1.00 91.81 178 HIS A N 1
ATOM 1362 C CA . HIS A 1 178 ? 8.861 -0.314 -22.751 1.00 91.81 178 HIS A CA 1
ATOM 1363 C C . HIS A 1 178 ? 9.394 0.616 -21.642 1.00 91.81 178 HIS A C 1
ATOM 1365 O O . HIS A 1 178 ? 10.502 0.376 -21.152 1.00 91.81 178 HIS A O 1
ATOM 1371 N N . GLN A 1 179 ? 8.598 1.615 -21.235 1.00 93.69 179 GLN A N 1
ATOM 1372 C CA . GLN A 1 179 ? 8.887 2.596 -20.183 1.00 93.69 179 GLN A CA 1
ATOM 1373 C C . GLN A 1 179 ? 8.224 2.250 -18.843 1.00 93.69 179 GLN A C 1
ATOM 1375 O O . GLN A 1 179 ? 8.547 2.850 -17.824 1.00 93.69 179 GLN A O 1
ATOM 1380 N N . ILE A 1 180 ? 7.271 1.314 -18.817 1.00 94.56 180 ILE A N 1
ATOM 1381 C CA . ILE A 1 180 ? 6.500 1.010 -17.608 1.00 94.56 180 ILE A CA 1
ATOM 1382 C C . ILE A 1 180 ? 6.381 -0.490 -17.349 1.00 94.56 180 ILE A C 1
ATOM 1384 O O . ILE A 1 180 ? 6.182 -1.315 -18.247 1.00 94.56 180 ILE A O 1
ATOM 1388 N N . ARG A 1 181 ? 6.459 -0.856 -16.073 1.00 94.75 181 ARG A N 1
ATOM 1389 C CA . ARG A 1 181 ? 6.056 -2.163 -15.561 1.00 94.75 181 ARG A CA 1
ATOM 1390 C C . ARG A 1 181 ? 4.900 -1.977 -14.591 1.00 94.75 181 ARG A C 1
ATOM 1392 O O . ARG A 1 181 ? 5.010 -1.258 -13.602 1.00 94.75 181 ARG A O 1
ATOM 1399 N N . MET A 1 182 ? 3.782 -2.619 -14.914 1.00 93.94 182 MET A N 1
ATOM 1400 C CA . MET A 1 182 ? 2.571 -2.629 -14.100 1.00 93.94 182 MET A CA 1
ATOM 1401 C C . MET A 1 182 ? 2.522 -3.931 -13.311 1.00 93.94 182 MET A C 1
ATOM 1403 O O . MET A 1 182 ? 2.620 -5.009 -13.894 1.00 93.94 182 MET A O 1
ATOM 1407 N N . LEU A 1 183 ? 2.332 -3.830 -12.003 1.00 94.06 183 LEU A N 1
ATOM 1408 C CA . LEU A 1 183 ? 2.250 -4.961 -11.093 1.00 94.06 183 LEU A CA 1
ATOM 1409 C C . LEU A 1 183 ? 0.847 -5.041 -10.496 1.00 94.06 183 LEU A C 1
ATOM 1411 O O . LEU A 1 183 ? 0.251 -4.030 -10.123 1.00 94.06 183 LEU A O 1
ATOM 1415 N N . ALA A 1 184 ? 0.335 -6.261 -10.409 1.00 92.56 184 ALA A N 1
ATOM 1416 C CA . ALA A 1 184 ? -0.921 -6.598 -9.762 1.00 92.56 184 ALA A CA 1
ATOM 1417 C C . ALA A 1 184 ? -0.712 -7.907 -8.993 1.00 92.56 184 ALA A C 1
ATOM 1419 O O . ALA A 1 184 ? -0.294 -8.902 -9.576 1.00 92.56 184 ALA A O 1
ATOM 1420 N N . GLU A 1 185 ? -0.979 -7.887 -7.692 1.00 90.88 185 GLU A N 1
ATOM 1421 C CA . GLU A 1 185 ? -0.949 -9.053 -6.809 1.00 90.88 185 GLU A CA 1
ATOM 1422 C C . GLU A 1 185 ? -2.150 -9.961 -7.101 1.00 90.88 185 GLU A C 1
ATOM 1424 O O . GLU A 1 185 ? -1.992 -11.160 -7.312 1.00 90.88 185 GLU A O 1
ATOM 1429 N N . PHE A 1 186 ? -3.353 -9.381 -7.153 1.00 89.50 186 PHE A N 1
ATOM 1430 C CA . PHE A 1 186 ? -4.599 -10.116 -7.376 1.00 89.50 186 PHE A CA 1
ATOM 1431 C C . PHE A 1 186 ? -5.398 -9.496 -8.535 1.00 89.50 186 PHE A C 1
ATOM 1433 O O . PHE A 1 186 ? -6.387 -8.790 -8.299 1.00 89.50 186 PHE A O 1
ATOM 1440 N N . PRO A 1 187 ? -4.938 -9.675 -9.790 1.00 91.12 187 PRO A N 1
ATOM 1441 C CA . PRO A 1 187 ? -5.528 -9.022 -10.953 1.00 91.12 187 PRO A CA 1
ATOM 1442 C C . PRO A 1 187 ? -6.985 -9.443 -11.151 1.00 91.12 187 PRO A C 1
ATOM 1444 O O . PRO A 1 187 ? -7.346 -10.612 -11.009 1.00 91.12 187 PRO A O 1
ATOM 1447 N N . SER A 1 188 ? -7.829 -8.479 -11.508 1.00 88.00 188 SER A N 1
ATOM 1448 C CA . SER A 1 188 ? -9.219 -8.746 -11.840 1.00 88.00 188 SER A CA 1
ATOM 1449 C C . SER A 1 188 ? -9.323 -9.523 -13.156 1.00 88.00 188 SER A C 1
ATOM 1451 O O . SER A 1 188 ? -8.690 -9.132 -14.139 1.00 88.00 188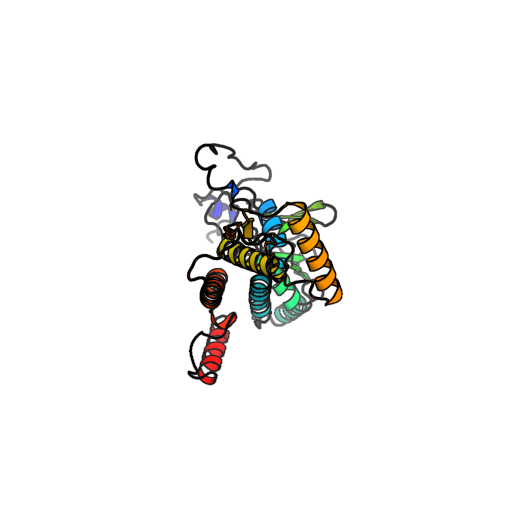 SER A O 1
ATOM 1453 N N . PRO A 1 189 ? -10.176 -10.560 -13.225 1.00 86.00 189 PRO A N 1
ATOM 1454 C CA . PRO A 1 189 ? -10.510 -11.218 -14.485 1.00 86.00 189 PRO A CA 1
ATOM 1455 C C . PRO A 1 189 ? -11.483 -10.398 -15.353 1.00 86.00 189 PRO A C 1
ATOM 1457 O O . PRO A 1 189 ? -11.819 -10.823 -16.454 1.00 86.00 189 PRO A O 1
ATOM 1460 N N . ILE A 1 190 ? -11.987 -9.258 -14.867 1.00 82.94 190 ILE A N 1
ATOM 1461 C CA . ILE A 1 190 ? -12.965 -8.432 -15.580 1.00 82.94 190 ILE A CA 1
ATOM 1462 C C . ILE A 1 190 ? -12.235 -7.607 -16.646 1.00 82.94 190 ILE A C 1
ATOM 1464 O O . ILE A 1 190 ? -11.454 -6.713 -16.321 1.00 82.94 190 ILE A O 1
ATOM 1468 N N . GLU A 1 191 ? -12.519 -7.874 -17.923 1.00 79.38 191 GLU A N 1
ATOM 1469 C CA . GLU A 1 191 ? -11.813 -7.264 -19.064 1.00 79.38 191 GLU A CA 1
ATOM 1470 C C . GLU A 1 191 ? -11.910 -5.730 -19.080 1.00 79.38 191 GLU A C 1
ATOM 1472 O O . GLU A 1 191 ? -10.922 -5.045 -19.337 1.00 79.38 191 GLU A O 1
ATOM 1477 N N . THR A 1 192 ? -13.061 -5.175 -18.690 1.00 80.62 192 THR A N 1
ATOM 1478 C CA . THR A 1 192 ? -13.298 -3.721 -18.639 1.00 80.62 192 THR A CA 1
ATOM 1479 C C . THR A 1 192 ? -12.494 -3.003 -17.554 1.00 80.62 192 THR A C 1
ATOM 1481 O O . THR A 1 192 ? -12.417 -1.776 -17.553 1.00 80.62 192 THR A O 1
ATOM 1484 N N . MET A 1 193 ? -11.885 -3.743 -16.624 1.00 81.00 193 MET A N 1
ATOM 1485 C CA . MET A 1 193 ? -11.097 -3.187 -15.526 1.00 81.00 193 MET A CA 1
ATOM 1486 C C . MET A 1 193 ? -9.607 -3.063 -15.855 1.00 81.00 193 MET A C 1
ATOM 1488 O O . MET A 1 193 ? -8.828 -2.712 -14.973 1.00 81.00 193 MET A O 1
ATOM 1492 N N . ASN A 1 194 ? -9.189 -3.309 -17.103 1.00 84.56 194 ASN A N 1
ATOM 1493 C CA . ASN A 1 194 ? -7.847 -2.998 -17.616 1.00 84.56 194 ASN A CA 1
ATOM 1494 C C . ASN A 1 194 ? -6.682 -3.532 -16.746 1.00 84.56 194 ASN A C 1
ATOM 1496 O O . ASN A 1 194 ? -5.606 -2.931 -16.681 1.00 84.56 194 ASN A O 1
ATOM 1500 N N . GLY A 1 195 ? -6.889 -4.655 -16.049 1.00 82.81 195 GLY A N 1
ATOM 1501 C CA . GLY A 1 195 ? -5.886 -5.265 -15.168 1.00 82.81 195 GLY A CA 1
ATOM 1502 C C . GLY A 1 195 ? -5.718 -4.595 -13.797 1.00 82.81 195 GLY A C 1
ATOM 1503 O O . GLY A 1 195 ? -4.686 -4.790 -13.156 1.00 82.81 195 GLY A O 1
ATOM 1504 N N . VAL A 1 196 ? -6.701 -3.809 -13.342 1.00 88.56 196 VAL A N 1
ATOM 1505 C CA . VAL A 1 196 ? -6.853 -3.409 -11.930 1.00 88.56 196 VAL A CA 1
ATOM 1506 C C . VAL A 1 196 ? -6.973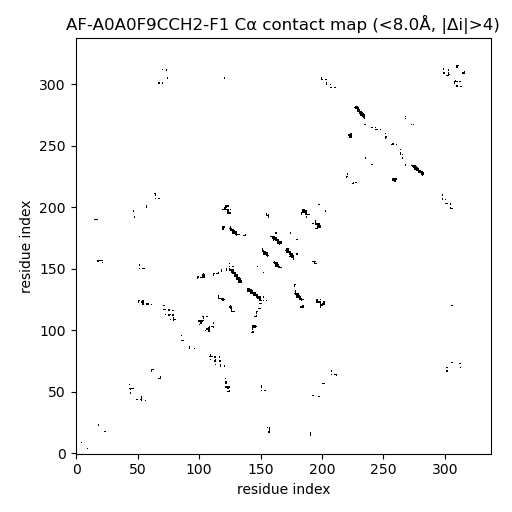 -4.663 -11.060 1.00 88.56 196 VAL A C 1
ATOM 1508 O O . VAL A 1 196 ? -7.465 -5.699 -11.507 1.00 88.56 196 VAL A O 1
ATOM 1511 N N . GLN A 1 197 ? -6.529 -4.584 -9.814 1.00 91.81 197 GLN A N 1
ATOM 1512 C CA . GLN A 1 197 ? -6.557 -5.687 -8.860 1.00 91.81 197 GLN A CA 1
ATOM 1513 C C . GLN A 1 197 ? -7.522 -5.439 -7.699 1.00 91.81 197 GLN A C 1
ATOM 1515 O O . GLN A 1 197 ? -8.066 -4.349 -7.521 1.00 91.81 197 GLN A O 1
ATOM 1520 N N . MET A 1 198 ? -7.710 -6.467 -6.876 1.00 91.62 198 MET A N 1
ATOM 1521 C CA . MET A 1 198 ? -8.262 -6.322 -5.532 1.00 91.62 198 MET A CA 1
ATOM 1522 C C . MET A 1 198 ? -7.116 -6.422 -4.523 1.00 91.62 198 MET A C 1
ATOM 1524 O O . MET A 1 198 ? -6.675 -7.522 -4.188 1.00 91.62 198 MET A O 1
ATOM 1528 N N . CYS A 1 199 ? -6.603 -5.279 -4.064 1.00 92.75 199 CYS A N 1
ATOM 1529 C CA . CYS A 1 199 ? -5.401 -5.261 -3.227 1.00 92.75 199 CYS A CA 1
ATOM 1530 C C . CYS A 1 199 ? -5.629 -5.931 -1.858 1.00 92.75 199 CYS A C 1
ATOM 1532 O O . CYS A 1 199 ? -6.769 -6.083 -1.399 1.00 92.75 199 CYS A O 1
ATOM 1534 N N . ALA A 1 200 ? -4.544 -6.323 -1.181 1.00 93.12 200 ALA A N 1
ATOM 1535 C CA . ALA A 1 200 ? -4.603 -6.896 0.167 1.00 93.12 200 ALA A CA 1
ATOM 1536 C C . ALA A 1 200 ? -5.423 -6.028 1.139 1.00 93.12 200 ALA A C 1
ATOM 1538 O O . ALA A 1 200 ? -6.293 -6.548 1.841 1.00 93.12 200 ALA A O 1
ATOM 1539 N N . LEU A 1 201 ? -5.237 -4.701 1.112 1.00 92.50 201 LEU A N 1
ATOM 1540 C CA . LEU A 1 201 ? -6.015 -3.769 1.928 1.00 92.50 201 LEU A CA 1
ATOM 1541 C C . LEU A 1 201 ? -7.519 -3.841 1.626 1.00 92.50 201 LEU A C 1
ATOM 1543 O O . LEU A 1 201 ? -8.325 -3.927 2.549 1.00 92.50 201 LEU A O 1
ATOM 1547 N N . SER A 1 202 ? -7.911 -3.864 0.351 1.00 92.06 202 SER A N 1
ATOM 1548 C CA . SER A 1 202 ? -9.313 -4.016 -0.056 1.00 92.06 202 SER A CA 1
ATOM 1549 C C . SER A 1 202 ? -9.934 -5.317 0.454 1.00 92.06 202 SER A C 1
ATOM 1551 O O . SER A 1 202 ? -11.114 -5.324 0.809 1.00 92.06 202 SER A O 1
ATOM 1553 N N . ARG A 1 203 ? -9.157 -6.405 0.527 1.00 90.94 203 ARG A N 1
ATOM 1554 C CA . ARG A 1 203 ? -9.619 -7.704 1.042 1.00 90.94 203 ARG A CA 1
ATOM 1555 C C . ARG A 1 203 ? -9.844 -7.697 2.556 1.00 90.94 203 ARG A C 1
ATOM 1557 O O . ARG A 1 203 ? -10.806 -8.304 3.017 1.00 90.94 203 ARG A O 1
ATOM 1564 N N . VAL A 1 204 ? -9.012 -6.987 3.321 1.00 92.44 204 VAL A N 1
ATOM 1565 C CA . VAL A 1 204 ? -9.104 -6.921 4.799 1.00 92.44 204 VAL A CA 1
ATOM 1566 C C . VAL A 1 204 ? -9.857 -5.695 5.322 1.00 92.44 204 VAL A C 1
ATOM 1568 O O . VAL A 1 204 ? -10.017 -5.535 6.531 1.00 92.44 204 VAL A O 1
ATOM 1571 N N . LEU A 1 205 ? -10.345 -4.834 4.425 1.00 90.69 205 LEU A N 1
ATOM 1572 C CA . LEU A 1 205 ? -10.892 -3.515 4.745 1.00 90.69 205 LEU A CA 1
ATOM 1573 C C . LEU A 1 205 ? -11.976 -3.551 5.827 1.00 90.69 205 LEU A C 1
ATOM 1575 O O . LEU A 1 205 ? -11.918 -2.778 6.778 1.00 90.69 205 LEU A O 1
ATOM 1579 N N . ARG A 1 206 ? -12.925 -4.487 5.716 1.00 87.19 206 ARG A N 1
ATOM 1580 C CA . ARG A 1 206 ? -14.028 -4.631 6.680 1.00 87.19 206 ARG A CA 1
ATOM 1581 C C . ARG A 1 206 ? -13.537 -4.986 8.078 1.00 87.19 206 ARG A C 1
ATOM 1583 O O . ARG A 1 206 ? -14.038 -4.459 9.067 1.00 87.19 206 ARG A O 1
ATOM 1590 N N . ALA A 1 207 ? -12.536 -5.857 8.154 1.00 88.31 207 ALA A N 1
ATOM 1591 C CA . ALA A 1 207 ? -11.918 -6.254 9.411 1.00 88.31 207 ALA A CA 1
ATOM 1592 C C . ALA A 1 207 ? -11.194 -5.066 10.060 1.00 88.31 207 ALA A C 1
ATOM 1594 O O . ALA A 1 207 ? -11.336 -4.821 11.257 1.00 88.31 207 ALA A O 1
ATOM 1595 N N . ALA A 1 208 ? -10.469 -4.294 9.247 1.00 89.44 208 ALA A N 1
ATOM 1596 C CA . ALA A 1 208 ? -9.736 -3.119 9.702 1.00 89.44 208 ALA A CA 1
ATOM 1597 C C . ALA A 1 208 ? -10.678 -1.987 10.151 1.00 89.44 208 ALA A C 1
ATOM 1599 O O . ALA A 1 208 ? -10.424 -1.342 11.166 1.00 89.44 208 ALA A O 1
ATOM 1600 N N . GLN A 1 209 ? -11.794 -1.764 9.443 1.00 87.44 209 GLN A N 1
ATOM 1601 C CA . GLN A 1 209 ? -12.838 -0.818 9.859 1.00 87.44 209 GLN A CA 1
ATOM 1602 C C . GLN A 1 209 ? -13.426 -1.209 11.219 1.00 87.44 209 GLN A C 1
ATOM 1604 O O . GLN A 1 209 ? -13.484 -0.366 12.110 1.00 87.44 209 GLN A O 1
ATOM 1609 N N . LEU A 1 210 ? -13.778 -2.487 11.408 1.00 85.50 210 LEU A N 1
ATOM 1610 C CA . LEU A 1 210 ? -14.304 -2.984 12.680 1.00 85.50 210 LEU A CA 1
ATOM 1611 C C . LEU A 1 210 ? -13.333 -2.712 13.836 1.00 85.50 210 LEU A C 1
ATOM 1613 O O . LEU A 1 210 ? -13.741 -2.191 14.872 1.00 85.50 210 LEU A O 1
ATOM 1617 N N . LEU A 1 211 ? -12.044 -3.021 13.663 1.00 86.56 211 LEU A N 1
ATOM 1618 C CA . LEU A 1 211 ? -11.065 -2.814 14.730 1.00 86.56 211 LEU A CA 1
ATOM 1619 C C . LEU A 1 211 ? -10.809 -1.329 15.019 1.00 86.56 211 LEU A C 1
ATOM 1621 O O . LEU A 1 211 ? -10.672 -0.936 16.184 1.00 86.56 211 LEU A O 1
ATOM 1625 N N . ARG A 1 212 ? -10.781 -0.490 13.979 1.00 85.50 212 ARG A N 1
ATOM 1626 C CA . ARG A 1 212 ? -10.692 0.965 14.135 1.00 85.50 212 ARG A CA 1
ATOM 1627 C C . ARG A 1 212 ? -11.875 1.489 14.945 1.00 85.50 212 ARG A C 1
ATOM 1629 O O . ARG A 1 212 ? -11.674 2.257 15.883 1.00 85.50 212 ARG A O 1
ATOM 1636 N N . ASP A 1 213 ? -13.087 1.057 14.618 1.00 81.94 213 ASP A N 1
ATOM 1637 C CA . ASP A 1 213 ? -14.308 1.531 15.267 1.00 81.94 213 ASP A CA 1
ATOM 1638 C C . ASP A 1 213 ? -14.398 1.034 16.722 1.00 81.94 213 ASP A C 1
ATOM 1640 O O . ASP A 1 213 ? -14.758 1.808 17.609 1.00 81.94 213 ASP A O 1
ATOM 1644 N N . ILE A 1 214 ? -13.947 -0.195 17.010 1.00 83.31 214 ILE A N 1
ATOM 1645 C CA . ILE A 1 214 ? -13.757 -0.695 18.384 1.00 83.31 214 ILE A CA 1
ATOM 1646 C C . ILE A 1 214 ? -12.752 0.179 19.146 1.00 83.31 214 ILE A C 1
ATOM 1648 O O . ILE A 1 214 ? -13.001 0.559 20.291 1.00 83.31 214 ILE A O 1
ATOM 1652 N N . SER A 1 215 ? -11.628 0.530 18.521 1.00 81.94 215 SER A N 1
ATOM 1653 C CA . SER A 1 215 ? -10.593 1.366 19.143 1.00 81.94 215 SER A CA 1
ATOM 1654 C C . SER A 1 215 ? -11.103 2.782 19.435 1.00 81.94 215 SER A C 1
ATOM 1656 O O . SER A 1 215 ? -10.836 3.334 20.505 1.00 81.94 215 SER A O 1
ATOM 1658 N N . ILE A 1 216 ? -11.886 3.364 18.520 1.00 80.94 216 ILE A N 1
ATOM 1659 C CA . ILE A 1 216 ? -12.565 4.651 18.723 1.00 80.94 216 ILE A CA 1
ATOM 1660 C C . ILE A 1 216 ? -13.571 4.532 19.866 1.00 80.94 216 ILE A C 1
ATOM 1662 O O . ILE A 1 216 ? -13.535 5.351 20.779 1.00 80.94 216 ILE A O 1
ATOM 1666 N N . TYR A 1 217 ? -14.405 3.492 19.876 1.00 79.06 217 TYR A N 1
ATOM 1667 C CA . TYR A 1 217 ? -15.362 3.241 20.951 1.00 79.06 217 TYR A CA 1
ATOM 1668 C C . TYR A 1 217 ? -14.671 3.135 22.319 1.00 79.06 217 TYR A C 1
ATOM 1670 O O . TYR A 1 217 ? -15.093 3.778 23.282 1.00 79.06 217 TYR A O 1
ATOM 1678 N N . GLN A 1 218 ? -13.574 2.379 22.419 1.00 79.06 218 GLN A N 1
ATOM 1679 C CA . GLN A 1 218 ? -12.799 2.266 23.656 1.00 79.06 218 GLN A CA 1
ATOM 1680 C C . GLN A 1 218 ? -12.221 3.615 24.079 1.00 79.06 218 GLN A C 1
ATOM 1682 O O . GLN A 1 218 ? -12.330 4.000 25.245 1.00 79.06 218 GLN A O 1
ATOM 1687 N N . ARG A 1 219 ? -11.660 4.371 23.130 1.00 76.06 219 ARG A N 1
ATOM 1688 C CA . ARG A 1 219 ? -11.155 5.721 23.381 1.00 76.06 219 ARG A CA 1
ATOM 1689 C C . ARG A 1 219 ? -12.260 6.662 23.852 1.00 76.06 219 ARG A C 1
ATOM 1691 O O . ARG A 1 219 ? -12.014 7.463 24.745 1.00 76.06 219 ARG A O 1
ATOM 1698 N N . GLU A 1 220 ? -13.457 6.581 23.285 1.00 71.19 220 GLU A N 1
ATOM 1699 C CA . GLU A 1 220 ? -14.604 7.388 23.701 1.00 71.19 220 GLU A CA 1
ATOM 1700 C C . GLU A 1 220 ? -15.088 7.016 25.101 1.00 71.19 220 GLU A C 1
ATOM 1702 O O . GLU A 1 220 ? -15.371 7.906 25.901 1.00 71.19 220 GLU A O 1
ATOM 1707 N N . LYS A 1 221 ? -15.138 5.717 25.415 1.00 71.12 221 LYS A N 1
ATOM 1708 C CA . LYS A 1 221 ? -15.529 5.213 26.736 1.00 71.12 221 LYS A CA 1
ATOM 1709 C C . LYS A 1 221 ? -14.538 5.642 27.820 1.00 71.12 221 LYS A C 1
ATOM 1711 O O . LYS A 1 221 ? -14.952 6.048 28.901 1.00 71.12 221 LYS A O 1
ATOM 1716 N N . VAL A 1 222 ? -13.238 5.598 27.517 1.00 70.75 222 VAL A N 1
ATOM 1717 C CA . VAL A 1 222 ? -12.152 6.038 28.414 1.00 70.75 222 VAL A CA 1
ATOM 1718 C C . VAL A 1 222 ? -11.977 7.559 28.413 1.00 70.75 222 VAL A C 1
ATOM 1720 O O . VAL A 1 222 ? -11.391 8.105 29.335 1.00 70.75 222 VAL A O 1
ATOM 1723 N N . GLY A 1 223 ? -12.431 8.259 27.377 1.00 63.66 223 GLY A N 1
ATOM 1724 C CA . GLY A 1 223 ? -12.239 9.699 27.219 1.00 63.66 223 GLY A CA 1
ATOM 1725 C C . GLY A 1 223 ? -13.218 10.555 28.019 1.00 63.66 223 GLY A C 1
ATOM 1726 O O . GLY A 1 223 ? -13.028 11.766 28.069 1.00 63.66 223 GLY A O 1
ATOM 1727 N N . GLY A 1 224 ? -14.270 9.963 28.596 1.00 57.69 224 GLY A N 1
ATOM 1728 C CA . GLY A 1 224 ? -15.225 10.631 29.492 1.00 57.69 224 GLY A CA 1
ATOM 1729 C C . GLY A 1 224 ? -16.079 11.744 28.863 1.00 57.69 224 GLY A C 1
ATOM 1730 O O . GLY A 1 224 ? -16.963 12.274 29.523 1.00 57.69 224 GLY A O 1
ATOM 1731 N N . ASN A 1 225 ? -15.851 12.106 27.598 1.00 52.16 225 ASN A N 1
ATOM 1732 C CA . ASN A 1 225 ? -16.492 13.260 26.958 1.00 52.16 225 ASN A CA 1
ATOM 1733 C C . ASN A 1 225 ? -17.920 12.978 26.449 1.00 52.16 225 ASN A C 1
ATOM 1735 O O . ASN A 1 225 ? -18.632 13.900 26.065 1.00 52.16 225 ASN A O 1
ATOM 1739 N N . ASN A 1 226 ? -18.342 11.710 26.440 1.00 55.84 226 ASN A N 1
ATOM 1740 C CA . ASN A 1 226 ? -19.652 11.284 25.957 1.00 55.84 226 ASN A CA 1
ATOM 1741 C C . ASN A 1 226 ? -20.500 10.735 27.118 1.00 55.84 226 ASN A C 1
ATOM 1743 O O . ASN A 1 226 ? -19.961 10.026 27.970 1.00 55.84 226 ASN A O 1
ATOM 1747 N N . PRO A 1 227 ? -21.816 11.015 27.163 1.00 57.41 227 PRO A N 1
ATOM 1748 C CA . PRO A 1 227 ? -22.694 10.434 28.172 1.00 57.41 227 PRO A CA 1
ATOM 1749 C C . PRO A 1 227 ? -22.763 8.912 27.981 1.00 57.41 227 PRO A C 1
ATOM 1751 O O . PRO A 1 227 ? -23.188 8.423 26.935 1.00 57.41 227 PRO A O 1
ATOM 1754 N N . ASN A 1 228 ? -22.311 8.164 28.988 1.00 59.81 228 ASN A N 1
ATOM 1755 C CA . ASN A 1 228 ? -22.271 6.698 28.950 1.00 59.81 228 ASN A CA 1
ATOM 1756 C C . ASN A 1 228 ? -23.614 6.061 29.346 1.00 59.81 228 ASN A C 1
ATOM 1758 O O . ASN A 1 228 ? -23.923 4.955 28.904 1.00 59.81 228 ASN A O 1
ATOM 1762 N N . ALA A 1 229 ? -24.418 6.774 30.137 1.00 62.09 229 ALA A N 1
ATOM 1763 C CA . ALA A 1 229 ? -25.724 6.3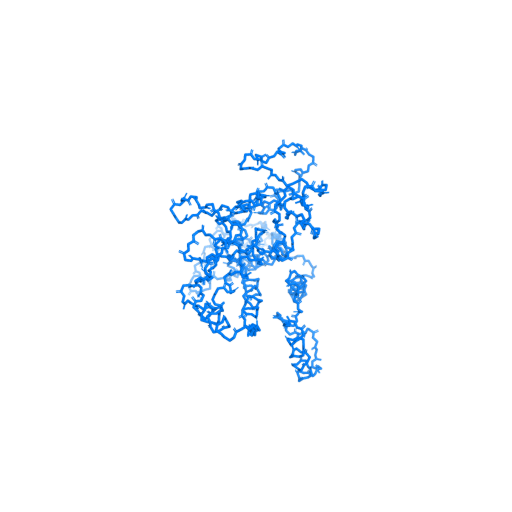38 30.606 1.00 62.09 229 ALA A CA 1
ATOM 1764 C C . ALA A 1 229 ? -26.676 7.532 30.747 1.00 62.09 229 ALA A C 1
ATOM 1766 O O . ALA A 1 229 ? -26.245 8.657 31.019 1.00 62.09 229 ALA A O 1
ATOM 1767 N N . ILE A 1 230 ? -27.970 7.273 30.573 1.00 57.31 230 ILE A N 1
ATOM 1768 C CA . ILE A 1 230 ? -29.041 8.181 30.980 1.00 57.31 230 ILE A CA 1
ATOM 1769 C C . ILE A 1 230 ? -29.530 7.694 32.337 1.00 57.31 230 ILE A C 1
ATOM 1771 O O . ILE A 1 230 ? -29.994 6.563 32.468 1.00 57.31 230 ILE A O 1
ATOM 1775 N N . HIS A 1 231 ? -29.411 8.554 33.341 1.00 61.44 231 HIS A N 1
ATOM 1776 C CA . HIS A 1 231 ? -29.954 8.303 34.667 1.00 61.44 231 HIS A CA 1
ATOM 1777 C C . HIS A 1 231 ? -31.284 9.042 34.794 1.00 61.44 231 HIS A C 1
ATOM 1779 O O . HIS A 1 231 ? -31.319 10.273 34.768 1.00 61.44 231 HIS A O 1
ATOM 1785 N N . LEU A 1 232 ? -32.375 8.292 34.919 1.00 58.66 232 LEU A N 1
ATOM 1786 C CA . LEU A 1 232 ? -33.689 8.827 35.251 1.00 58.66 232 LEU A CA 1
ATOM 1787 C C . LEU A 1 232 ? -33.845 8.743 36.768 1.00 58.66 232 LEU A C 1
ATOM 1789 O O . LEU A 1 232 ? -33.843 7.654 37.341 1.00 58.66 232 LEU A O 1
ATOM 1793 N N . VAL A 1 233 ? -33.924 9.903 37.418 1.00 61.78 233 VAL A N 1
ATOM 1794 C CA . VAL A 1 233 ? -34.057 10.014 38.874 1.00 61.78 233 VAL A CA 1
ATOM 1795 C C . VAL A 1 233 ? -35.382 10.701 39.183 1.00 61.78 233 VAL A C 1
ATOM 1797 O O . VAL A 1 233 ? -35.599 11.840 38.774 1.00 61.78 233 VAL A O 1
ATOM 1800 N N . SER A 1 234 ? -36.273 10.007 39.893 1.00 56.81 234 SER A N 1
ATOM 1801 C CA . SER A 1 234 ? -37.527 10.580 40.400 1.00 56.81 234 SER A CA 1
ATOM 1802 C C . SER A 1 234 ? -37.329 11.125 41.820 1.00 56.81 234 SER A C 1
ATOM 1804 O O . SER A 1 234 ? -36.657 10.487 42.629 1.00 56.81 234 SER A O 1
ATOM 1806 N N . GLY A 1 235 ? -37.909 12.292 42.128 1.00 59.50 235 GLY A N 1
ATOM 1807 C CA . GLY A 1 235 ? -37.912 12.875 43.480 1.00 59.50 235 GLY A CA 1
ATOM 1808 C C . GLY A 1 235 ? -36.820 13.907 43.805 1.00 59.50 235 GLY A C 1
ATOM 1809 O O . GLY A 1 235 ? -36.631 14.203 44.979 1.00 59.50 235 GLY A O 1
ATOM 1810 N N . VAL A 1 236 ? -36.111 14.467 42.812 1.00 62.03 236 VAL A N 1
ATOM 1811 C CA . VAL A 1 236 ? -35.048 15.482 43.017 1.00 62.03 236 VAL A CA 1
ATOM 1812 C C . VAL A 1 236 ? -35.249 16.675 42.072 1.00 62.03 236 VAL A C 1
ATOM 1814 O O . VAL A 1 236 ? -35.719 16.494 40.947 1.00 62.03 236 VAL A O 1
ATOM 1817 N N . THR A 1 237 ? -34.913 17.899 42.499 1.00 60.97 237 THR A N 1
ATOM 1818 C CA . THR A 1 237 ? -35.047 19.093 41.642 1.00 60.97 237 THR A CA 1
ATOM 1819 C C . THR A 1 237 ? -33.902 19.205 40.626 1.00 60.97 237 THR A C 1
ATOM 1821 O O . THR A 1 237 ? -32.759 18.836 40.897 1.00 60.97 237 THR A O 1
ATOM 1824 N N . SER A 1 238 ? -34.180 19.741 39.429 1.00 60.12 238 SER A N 1
ATOM 1825 C CA . SER A 1 238 ? -33.181 19.854 38.352 1.00 60.12 238 SER A CA 1
ATOM 1826 C C . SER A 1 238 ? -31.975 20.726 38.725 1.00 60.12 238 SER A C 1
ATOM 1828 O O . SER A 1 238 ? -30.875 20.493 38.228 1.00 60.12 238 SER A O 1
ATOM 1830 N N . SER A 1 239 ? -32.150 21.713 39.610 1.00 64.50 239 SER A N 1
ATOM 1831 C CA . SER A 1 239 ? -31.057 22.563 40.101 1.00 64.50 239 SER A CA 1
ATOM 1832 C C . SER A 1 239 ? -30.039 21.778 40.929 1.00 64.50 239 SER A C 1
ATOM 1834 O O . SER A 1 239 ? -28.846 21.889 40.670 1.00 64.50 239 SER A O 1
ATOM 1836 N N . GLU A 1 240 ? -30.491 20.904 41.833 1.00 61.56 240 GLU A N 1
ATOM 1837 C CA . GLU A 1 240 ? -29.612 20.096 42.696 1.00 61.56 240 GLU A CA 1
ATOM 1838 C C . GLU A 1 240 ? -28.758 19.115 41.882 1.00 61.56 240 GLU A C 1
ATOM 1840 O O . GLU A 1 240 ? -27.578 18.916 42.171 1.00 61.56 240 GLU A O 1
ATOM 1845 N N . ILE A 1 241 ? -29.326 18.557 40.808 1.00 60.81 241 ILE A N 1
ATOM 1846 C CA . ILE A 1 241 ? -28.606 17.683 39.873 1.00 60.81 241 ILE A CA 1
ATOM 1847 C C . ILE A 1 241 ? -27.510 18.459 39.136 1.00 60.81 241 ILE A C 1
ATOM 1849 O O . ILE A 1 241 ? -26.386 17.972 38.993 1.00 60.81 241 ILE A O 1
ATOM 1853 N N . THR A 1 242 ? -27.817 19.675 38.681 1.00 63.75 242 THR A N 1
ATOM 1854 C CA . THR A 1 242 ? -26.876 20.483 37.893 1.00 63.75 242 THR A CA 1
ATOM 1855 C C . THR A 1 242 ? -25.732 21.009 38.765 1.00 63.75 242 THR A C 1
ATOM 1857 O O . THR A 1 242 ? -24.571 20.969 38.351 1.00 63.75 242 THR A O 1
ATOM 1860 N N . ASP A 1 243 ? -26.035 21.418 39.998 1.00 65.12 243 ASP A N 1
ATOM 1861 C CA . ASP A 1 243 ? -25.048 21.885 40.973 1.00 65.12 243 ASP A CA 1
ATOM 1862 C C . ASP A 1 243 ? -24.135 20.749 41.446 1.00 65.12 243 ASP A C 1
ATOM 1864 O O . ASP A 1 243 ? -22.912 20.911 41.468 1.00 65.12 243 ASP A O 1
ATOM 1868 N N . ALA A 1 244 ? -24.689 19.561 41.716 1.00 58.97 244 ALA A N 1
ATOM 1869 C CA . ALA A 1 244 ? -23.901 18.370 42.026 1.00 58.97 244 ALA A CA 1
ATOM 1870 C C . ALA A 1 244 ? -22.981 17.977 40.858 1.00 58.97 244 ALA A C 1
ATOM 1872 O O . ALA A 1 244 ? -21.811 17.658 41.071 1.00 58.97 244 ALA A O 1
ATOM 1873 N N . MET A 1 245 ? -23.465 18.057 39.615 1.00 64.19 245 MET A N 1
ATOM 1874 C CA . MET A 1 245 ? -22.678 17.738 38.420 1.00 64.19 245 MET A CA 1
ATOM 1875 C C . MET A 1 245 ? -21.554 18.758 38.170 1.00 64.19 245 MET A C 1
ATOM 1877 O O . MET A 1 245 ? -20.449 18.373 37.782 1.00 64.19 245 MET A O 1
ATOM 1881 N N . ASN A 1 246 ? -21.794 20.045 38.433 1.00 66.12 246 ASN A N 1
ATOM 1882 C CA . ASN A 1 246 ? -20.784 21.100 38.316 1.00 66.12 246 ASN A CA 1
ATOM 1883 C C . ASN A 1 246 ? -19.728 21.014 39.427 1.00 66.12 246 ASN A C 1
ATOM 1885 O O . ASN A 1 246 ? -18.533 21.032 39.127 1.00 66.12 246 ASN A O 1
ATOM 1889 N N . ALA A 1 247 ? -20.140 20.813 40.683 1.00 65.50 247 ALA A N 1
ATOM 1890 C CA . ALA A 1 247 ? -19.223 20.569 41.798 1.00 65.50 247 ALA A CA 1
ATOM 1891 C C . ALA A 1 247 ? -18.371 19.312 41.559 1.00 65.50 247 ALA A C 1
ATOM 1893 O O . ALA A 1 247 ? -17.182 19.273 41.883 1.00 65.50 247 ALA A O 1
ATOM 1894 N N . HIS A 1 248 ? -18.952 18.288 40.936 1.00 61.16 248 HIS A N 1
ATOM 1895 C CA . HIS A 1 248 ? -18.239 17.073 40.577 1.00 61.16 248 HIS A CA 1
ATOM 1896 C C . HIS A 1 248 ? -17.195 17.308 39.470 1.00 61.16 248 HIS A C 1
ATOM 1898 O O . HIS A 1 248 ? -16.058 16.854 39.596 1.00 61.16 248 HIS A O 1
ATOM 1904 N N . LYS A 1 249 ? -17.531 18.081 38.426 1.00 64.25 249 LYS A N 1
ATOM 1905 C CA . LYS A 1 249 ? -16.580 18.484 37.372 1.00 64.25 249 LYS A CA 1
ATOM 1906 C C . LYS A 1 249 ? -15.420 19.321 37.918 1.00 64.25 249 LYS A C 1
ATOM 1908 O O . LYS A 1 249 ? -14.280 19.098 37.519 1.00 64.25 249 LYS A O 1
ATOM 1913 N N . MET A 1 250 ? -15.690 20.241 38.846 1.00 62.12 250 MET A N 1
ATOM 1914 C CA . MET A 1 250 ? -14.657 21.080 39.471 1.00 62.12 250 MET A CA 1
ATOM 1915 C C . MET A 1 250 ? -13.699 20.246 40.336 1.00 62.12 250 MET A C 1
ATOM 1917 O O . MET A 1 250 ? -12.488 20.335 40.157 1.00 62.12 250 MET A O 1
ATOM 1921 N N . ASN A 1 251 ? -14.225 19.339 41.167 1.00 62.50 251 ASN A N 1
ATOM 1922 C CA . ASN A 1 251 ? -13.411 18.414 41.968 1.00 62.50 251 ASN A CA 1
ATOM 1923 C C . ASN A 1 251 ? -12.565 17.450 41.113 1.00 62.50 251 ASN A C 1
ATOM 1925 O O . ASN A 1 251 ? -11.477 17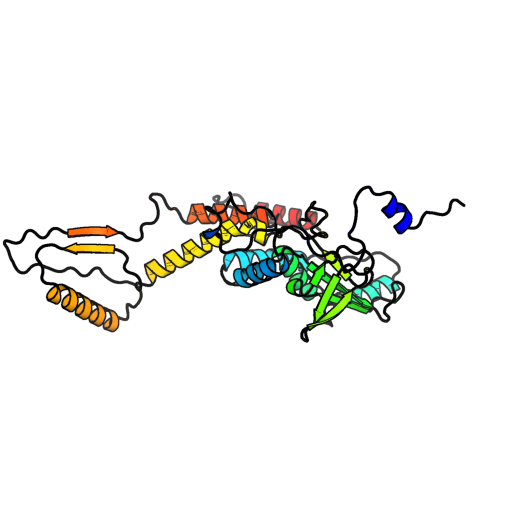.040 41.518 1.00 62.50 251 ASN A O 1
ATOM 1929 N N . GLN A 1 252 ? -13.050 17.057 39.932 1.00 58.06 252 GLN A N 1
ATOM 1930 C CA . GLN A 1 252 ? -12.277 16.222 39.008 1.00 58.06 252 GLN A CA 1
ATOM 1931 C C . GLN A 1 252 ? -11.169 16.998 38.293 1.00 58.06 252 GLN A C 1
ATOM 1933 O O . GLN A 1 252 ? -10.058 16.480 38.152 1.00 58.06 252 GLN A O 1
ATOM 1938 N N . ALA A 1 253 ? -11.445 18.242 37.895 1.00 61.28 253 ALA A N 1
ATOM 1939 C CA . ALA A 1 253 ? -10.444 19.132 37.320 1.00 61.28 253 ALA A CA 1
ATOM 1940 C C . ALA A 1 253 ? -9.308 19.418 38.319 1.00 61.28 253 ALA A C 1
ATOM 1942 O O . ALA A 1 253 ? -8.140 19.363 37.936 1.00 61.28 253 ALA A O 1
ATOM 1943 N N . GLU A 1 254 ? -9.629 19.616 39.602 1.00 62.19 254 GLU A N 1
ATOM 1944 C CA . GLU A 1 254 ? -8.640 19.787 40.679 1.00 62.19 254 GLU A CA 1
ATOM 1945 C C . GLU A 1 254 ? -7.786 18.534 40.926 1.00 62.19 254 GLU A C 1
ATOM 1947 O O . GLU A 1 254 ? -6.608 18.640 41.259 1.00 62.19 254 GLU A O 1
ATOM 1952 N N . ARG A 1 255 ? -8.346 17.335 40.722 1.00 60.22 255 ARG A N 1
ATOM 1953 C CA . ARG A 1 255 ? -7.623 16.058 40.878 1.00 60.22 255 ARG A CA 1
ATOM 1954 C C . ARG A 1 255 ? -6.833 15.640 39.634 1.00 60.22 255 ARG A C 1
ATOM 1956 O O . ARG A 1 255 ? -6.204 14.585 39.648 1.00 60.22 255 ARG A O 1
ATOM 1963 N N . GLY A 1 256 ? -6.873 16.425 38.554 1.00 51.41 256 GLY A N 1
ATOM 1964 C CA . GLY A 1 256 ? -6.200 16.106 37.290 1.00 51.41 256 GLY A CA 1
ATOM 1965 C C . GLY A 1 256 ? -6.766 14.874 36.567 1.00 51.41 256 GLY A C 1
ATOM 1966 O O . GLY A 1 256 ? -6.161 14.378 35.616 1.00 51.41 256 GLY A O 1
ATOM 1967 N N . ILE A 1 257 ? -7.929 14.369 36.991 1.00 49.50 257 ILE A N 1
ATOM 1968 C CA . ILE A 1 257 ? -8.577 13.197 36.399 1.00 49.50 257 ILE A CA 1
ATOM 1969 C C . ILE A 1 257 ? -9.457 13.699 35.255 1.00 49.50 257 ILE A C 1
ATOM 1971 O O . ILE A 1 257 ? -10.621 14.022 35.441 1.00 49.50 257 ILE A O 1
ATOM 1975 N N . GLN A 1 258 ? -8.885 13.806 34.055 1.00 51.81 258 GLN A N 1
ATOM 1976 C CA . GLN A 1 258 ? -9.619 14.274 32.867 1.00 51.81 258 GLN A CA 1
ATOM 1977 C C . GLN A 1 258 ? -10.306 13.146 32.082 1.00 51.81 258 GLN A C 1
ATOM 1979 O O . GLN A 1 258 ? -11.063 13.420 31.158 1.00 51.81 258 GLN A O 1
ATOM 1984 N N . ARG A 1 259 ? -10.001 11.880 32.395 1.00 43.06 259 ARG A N 1
ATOM 1985 C CA . ARG A 1 259 ? -10.388 10.722 31.567 1.00 43.06 259 ARG A CA 1
ATOM 1986 C C . ARG A 1 259 ? -11.482 9.860 32.207 1.00 43.06 259 ARG A C 1
ATOM 1988 O O . ARG A 1 259 ? -12.360 9.366 31.516 1.00 43.06 259 ARG A O 1
ATOM 1995 N N . TRP A 1 260 ? -11.493 9.725 33.532 1.00 41.41 260 TRP A N 1
ATOM 1996 C CA . TRP A 1 260 ? -12.459 8.879 34.234 1.00 41.41 260 TRP A CA 1
ATOM 1997 C C . TRP A 1 260 ? -13.451 9.707 35.049 1.00 41.41 260 TRP A C 1
ATOM 1999 O O . TRP A 1 260 ? -13.076 10.272 36.074 1.00 41.41 260 TRP A O 1
ATOM 2009 N N . ILE A 1 261 ? -14.719 9.727 34.627 1.00 49.47 261 ILE A N 1
ATOM 2010 C CA . ILE A 1 261 ? -15.796 10.341 35.405 1.00 49.47 261 ILE A CA 1
ATOM 2011 C C . ILE A 1 261 ? -16.284 9.333 36.446 1.00 49.47 261 ILE A C 1
ATOM 2013 O O . ILE A 1 261 ? -16.840 8.291 36.103 1.00 49.47 261 ILE A O 1
ATOM 2017 N N . VAL A 1 262 ? -16.084 9.647 37.725 1.00 48.66 262 VAL A N 1
ATOM 2018 C CA . VAL A 1 262 ? -16.712 8.907 38.828 1.00 48.66 262 VAL A CA 1
ATOM 2019 C C . VAL A 1 262 ? -18.224 9.188 38.783 1.00 48.66 262 VAL A C 1
ATOM 2021 O O . VAL A 1 262 ? -18.612 10.329 38.549 1.00 48.66 262 VAL A O 1
ATOM 2024 N N . PRO A 1 263 ? -19.109 8.194 38.962 1.00 50.03 263 PRO A N 1
ATOM 2025 C CA . PRO A 1 263 ? -20.545 8.456 38.971 1.00 50.03 263 PRO A CA 1
ATOM 2026 C C . PRO A 1 263 ? -20.910 9.419 40.111 1.00 50.03 263 PRO A C 1
ATOM 2028 O O . PRO A 1 263 ? -20.506 9.226 41.260 1.00 50.03 263 PRO A O 1
ATOM 2031 N N . ALA A 1 264 ? -21.663 10.474 39.790 1.00 50.31 264 ALA A N 1
ATOM 2032 C CA . ALA A 1 264 ? -22.169 11.418 40.779 1.00 50.31 264 ALA A CA 1
ATOM 2033 C C . ALA A 1 264 ? -23.331 10.772 41.548 1.00 50.31 264 ALA A C 1
ATOM 2035 O O . ALA A 1 264 ? -24.368 10.460 40.966 1.00 50.31 264 ALA A O 1
ATOM 2036 N N . VAL A 1 265 ? -23.150 10.557 42.852 1.00 49.03 265 VAL A N 1
ATOM 2037 C CA . VAL A 1 265 ? -24.201 10.039 43.737 1.00 49.03 265 VAL A CA 1
ATOM 2038 C C . VAL A 1 265 ? -24.945 11.226 44.334 1.00 49.03 265 VAL A C 1
ATOM 2040 O O . VAL A 1 265 ? -24.365 12.013 45.080 1.00 49.03 265 VAL A O 1
ATOM 2043 N N . ILE A 1 266 ? -26.223 11.359 43.988 1.00 53.53 266 ILE A N 1
ATOM 2044 C CA . ILE A 1 266 ? -27.107 12.400 44.511 1.00 53.53 266 ILE A CA 1
ATOM 2045 C C . ILE A 1 266 ? -27.973 11.758 45.593 1.00 53.53 266 ILE A C 1
ATOM 2047 O O . ILE A 1 266 ? -28.705 10.809 45.320 1.00 53.53 266 ILE A O 1
ATOM 2051 N N . ALA A 1 267 ? -27.863 12.252 46.824 1.00 47.09 267 ALA A N 1
ATOM 2052 C CA . ALA A 1 267 ? -28.738 11.851 47.917 1.00 47.09 267 ALA A CA 1
ATOM 2053 C C . ALA A 1 267 ? -29.961 12.778 47.956 1.00 47.09 267 ALA A C 1
ATOM 2055 O O . ALA A 1 267 ? -29.812 13.998 47.938 1.00 47.09 267 ALA A O 1
ATOM 2056 N N . THR A 1 268 ? -31.159 12.196 48.008 1.00 46.75 268 THR A N 1
ATOM 2057 C CA . THR A 1 268 ? -32.403 12.933 48.277 1.00 46.75 268 THR A CA 1
ATOM 2058 C C . THR A 1 268 ? -32.407 13.454 49.719 1.00 46.75 268 THR A C 1
ATOM 2060 O O . THR A 1 268 ? -31.964 12.761 50.636 1.00 46.75 268 THR A O 1
ATOM 2063 N N . VAL A 1 269 ? -32.904 14.676 49.917 1.00 53.41 269 VAL A N 1
ATOM 2064 C CA . VAL A 1 269 ? -33.026 15.331 51.233 1.00 53.41 269 VAL A CA 1
ATOM 2065 C C . VAL A 1 269 ? -34.384 15.018 51.893 1.00 53.41 269 VAL A C 1
ATOM 2067 O O . VAL A 1 269 ? -34.573 15.292 53.077 1.00 53.41 269 VAL A O 1
ATOM 2070 N N . ASP A 1 270 ? -35.323 14.403 51.162 1.00 48.09 270 ASP A N 1
ATOM 2071 C CA . ASP A 1 270 ? -36.668 14.078 51.651 1.00 48.09 270 ASP A CA 1
ATOM 2072 C C . ASP A 1 270 ? -36.776 12.596 52.083 1.00 48.09 270 ASP A C 1
ATOM 2074 O O . ASP A 1 270 ? -36.669 11.703 51.235 1.00 48.09 270 ASP A O 1
ATOM 2078 N N . PRO A 1 271 ? -37.019 12.298 53.379 1.00 56.72 271 PRO A N 1
ATOM 2079 C CA . PRO A 1 271 ? -37.144 10.933 53.898 1.00 56.72 271 PRO A CA 1
ATOM 2080 C C . PRO A 1 271 ? -38.424 10.199 53.455 1.00 56.72 271 PRO A C 1
ATOM 2082 O O . PRO A 1 271 ? -38.580 9.021 53.778 1.00 56.72 271 PRO A O 1
ATOM 2085 N N . THR A 1 272 ? -39.341 10.862 52.738 1.00 55.84 272 THR A N 1
ATOM 2086 C CA . THR A 1 272 ? -40.588 10.261 52.224 1.00 55.84 272 THR A CA 1
ATOM 2087 C C . THR A 1 272 ? -40.597 10.024 50.711 1.00 55.84 272 THR A C 1
ATOM 2089 O O . THR A 1 272 ? -41.458 9.297 50.212 1.00 55.84 272 THR A O 1
ATOM 2092 N N . ALA A 1 273 ? -39.630 10.576 49.973 1.00 56.62 273 ALA A N 1
ATOM 2093 C CA . ALA A 1 273 ? -39.532 10.400 48.529 1.00 56.62 273 ALA A CA 1
ATOM 2094 C C . ALA A 1 273 ? -38.883 9.049 48.185 1.00 56.62 273 ALA A C 1
ATOM 2096 O O . ALA A 1 273 ? -37.702 8.815 48.449 1.00 56.62 273 ALA A O 1
ATOM 2097 N N . THR A 1 274 ? -39.638 8.149 47.552 1.00 53.47 274 THR A N 1
ATOM 2098 C CA . THR A 1 274 ? -39.068 6.947 46.930 1.00 53.47 274 THR A CA 1
ATOM 2099 C C . THR A 1 274 ? -38.247 7.360 45.714 1.00 53.47 274 THR A C 1
ATOM 2101 O O . THR A 1 274 ? -38.805 7.654 44.656 1.00 53.47 274 THR A O 1
ATOM 2104 N N . VAL A 1 275 ? -36.923 7.385 45.855 1.00 56.34 275 VAL A N 1
ATOM 2105 C CA . VAL A 1 275 ? -36.017 7.595 44.723 1.00 56.34 275 VAL A CA 1
ATOM 2106 C C . VAL A 1 275 ? -36.011 6.333 43.873 1.00 56.34 275 VAL A C 1
ATOM 2108 O O . VAL A 1 275 ? -35.446 5.313 44.263 1.00 56.34 275 VAL A O 1
ATOM 2111 N N . SER A 1 276 ? -36.645 6.397 42.705 1.00 58.00 276 SER A N 1
ATOM 2112 C CA . SER A 1 276 ? -36.442 5.408 41.651 1.00 58.00 276 SER A CA 1
ATOM 2113 C C . SER A 1 276 ? -35.268 5.860 40.787 1.00 58.00 276 SER A C 1
ATOM 2115 O O . SER A 1 276 ? -35.298 6.960 40.226 1.00 58.00 276 SER A O 1
ATOM 2117 N N . HIS A 1 277 ? -34.243 5.018 40.694 1.00 60.28 277 HIS A N 1
ATOM 2118 C CA . HIS A 1 277 ? -33.138 5.168 39.752 1.00 60.28 277 HIS A CA 1
ATOM 2119 C C . HIS A 1 277 ? -33.326 4.141 38.642 1.00 60.28 277 HIS A C 1
ATOM 2121 O O . HIS A 1 277 ? -33.262 2.940 38.894 1.00 60.28 277 HIS A O 1
ATOM 2127 N N . GLU A 1 278 ? -33.576 4.618 37.427 1.00 55.28 278 GLU A N 1
ATOM 2128 C CA . GLU A 1 278 ? -33.487 3.789 36.229 1.00 55.28 278 GLU A CA 1
ATOM 2129 C C . GLU A 1 278 ? -32.275 4.243 35.419 1.00 55.28 278 GLU A C 1
ATOM 2131 O O . GLU A 1 278 ? -32.181 5.394 34.981 1.00 55.28 278 GLU A O 1
ATOM 2136 N N . GLN A 1 279 ? -31.311 3.337 35.262 1.00 58.78 279 GLN A N 1
ATOM 2137 C CA . GLN A 1 279 ? -30.132 3.542 34.434 1.00 58.78 279 GLN A CA 1
ATOM 2138 C C . GLN A 1 279 ? -30.343 2.856 33.091 1.00 58.78 279 GLN A C 1
ATOM 2140 O O . GLN A 1 279 ? -30.458 1.634 33.022 1.00 58.78 279 GLN A O 1
ATOM 2145 N N . ILE A 1 280 ? -30.358 3.652 32.025 1.00 60.06 280 ILE A N 1
ATOM 2146 C CA . ILE A 1 280 ? -30.310 3.151 30.654 1.00 60.06 280 ILE A CA 1
ATOM 2147 C C . ILE A 1 280 ? -28.893 3.387 30.141 1.00 60.06 280 ILE A C 1
ATOM 2149 O O . ILE A 1 280 ? -28.494 4.527 29.883 1.00 60.06 280 ILE A O 1
ATOM 2153 N N . ASP A 1 281 ? -28.121 2.311 30.009 1.0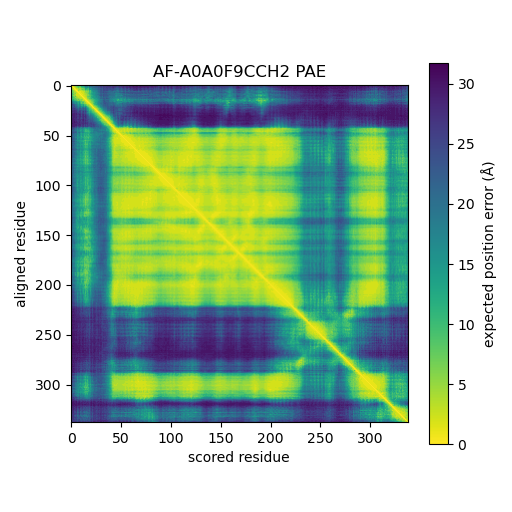0 60.66 281 ASP A N 1
ATOM 2154 C CA . ASP A 1 281 ? -26.782 2.378 29.431 1.00 60.66 281 ASP A CA 1
ATOM 2155 C C . ASP A 1 281 ? -26.878 2.601 27.919 1.00 60.66 281 ASP A C 1
ATOM 2157 O O . ASP A 1 281 ? -27.474 1.812 27.189 1.00 60.66 281 ASP A O 1
ATOM 2161 N N . LEU A 1 282 ? -26.271 3.685 27.432 1.00 59.78 282 LEU A N 1
ATOM 2162 C CA . LEU A 1 282 ? -26.303 4.047 26.010 1.00 59.78 282 LEU A CA 1
ATOM 2163 C C . LEU A 1 282 ? -25.227 3.325 25.189 1.00 59.78 282 LEU A C 1
ATOM 2165 O O . LEU A 1 282 ? -25.294 3.295 23.962 1.00 59.78 282 LEU A O 1
ATOM 2169 N N . LYS A 1 283 ? -24.193 2.799 25.856 1.00 59.41 283 LYS A N 1
ATOM 2170 C CA . LYS A 1 283 ? -22.990 2.237 25.231 1.00 59.41 283 LYS A CA 1
ATOM 2171 C C . LYS A 1 283 ? -22.549 0.958 25.942 1.00 59.41 283 LYS A C 1
ATOM 2173 O O . LYS A 1 283 ? -21.511 0.946 26.608 1.00 59.41 283 LYS A O 1
ATOM 2178 N N . THR A 1 284 ? -23.283 -0.134 25.772 1.00 59.31 284 THR A N 1
ATOM 2179 C CA . THR A 1 284 ? -22.815 -1.470 26.167 1.00 59.31 284 THR A CA 1
ATOM 2180 C C . THR A 1 284 ? -22.162 -2.171 24.978 1.00 59.31 284 THR A C 1
ATOM 2182 O O . THR A 1 284 ? -22.664 -2.133 23.857 1.00 59.31 284 THR A O 1
ATOM 2185 N N . LEU A 1 285 ? -20.995 -2.777 25.212 1.00 64.12 285 LEU A N 1
ATOM 2186 C CA . LEU A 1 285 ? -20.493 -3.798 24.294 1.00 64.12 285 LEU A CA 1
ATOM 2187 C C . LEU A 1 285 ? -21.421 -5.016 24.423 1.00 64.12 285 LEU A C 1
ATOM 2189 O O . LEU A 1 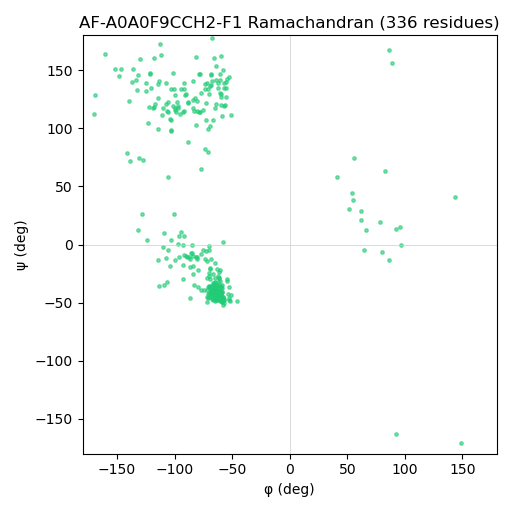285 ? -21.915 -5.254 25.528 1.00 64.12 285 LEU A O 1
ATOM 2193 N N . PRO A 1 286 ? -21.670 -5.772 23.341 1.00 63.38 286 PRO A N 1
ATOM 2194 C CA . PRO A 1 286 ? -22.456 -6.997 23.416 1.00 63.38 286 PRO A CA 1
ATOM 2195 C C . PRO A 1 286 ? -21.918 -7.947 24.492 1.00 63.38 286 PRO A C 1
ATOM 2197 O O . PRO A 1 286 ? -20.705 -8.034 24.706 1.00 63.38 286 PRO A O 1
ATOM 2200 N N . ASP A 1 287 ? -22.823 -8.658 25.160 1.00 46.28 287 ASP A N 1
ATOM 2201 C CA . ASP A 1 287 ? -22.472 -9.636 26.189 1.00 46.28 287 ASP A CA 1
ATOM 2202 C C . ASP A 1 287 ? -21.577 -10.737 25.583 1.00 46.28 287 ASP A C 1
ATOM 2204 O O . ASP A 1 287 ? -21.915 -11.312 24.547 1.00 46.28 287 ASP A O 1
ATOM 2208 N N . GLY A 1 288 ? -20.412 -10.999 26.190 1.00 62.44 288 GLY A N 1
ATOM 2209 C CA . GLY A 1 288 ? -19.407 -11.943 25.667 1.00 62.44 288 GLY A CA 1
ATOM 2210 C C . GLY A 1 288 ? -18.318 -11.347 24.760 1.00 62.44 288 GLY A C 1
ATOM 2211 O O . GLY A 1 288 ? -17.599 -12.095 24.105 1.00 62.44 288 GLY A O 1
ATOM 2212 N N . PHE A 1 289 ? -18.166 -10.020 24.708 1.00 66.88 289 PHE A N 1
ATOM 2213 C CA . PHE A 1 289 ? -17.084 -9.371 23.960 1.00 66.88 289 PHE A CA 1
ATOM 2214 C C . PHE A 1 289 ? -15.693 -9.668 24.555 1.00 66.88 289 PHE A C 1
ATOM 2216 O O . PHE A 1 289 ? -15.318 -9.109 25.588 1.00 66.88 289 PHE A O 1
ATOM 2223 N N . ASP A 1 290 ? -14.915 -10.506 23.866 1.00 78.81 290 ASP A N 1
ATOM 2224 C CA . ASP A 1 290 ? -13.505 -10.777 24.165 1.00 78.81 290 ASP A CA 1
ATOM 2225 C C . ASP A 1 290 ? -12.591 -10.111 23.119 1.00 78.81 290 ASP A C 1
ATOM 2227 O O . ASP A 1 290 ? -12.577 -10.464 21.935 1.00 78.81 290 ASP A O 1
ATOM 2231 N N . MET A 1 291 ? -11.801 -9.134 23.573 1.00 76.44 291 MET A N 1
ATOM 2232 C CA . MET A 1 291 ? -10.823 -8.441 22.730 1.00 76.44 291 MET A CA 1
ATOM 2233 C C . MET A 1 291 ? -9.730 -9.370 22.212 1.00 76.44 291 MET A C 1
ATOM 2235 O O . MET A 1 291 ? -9.276 -9.190 21.082 1.00 76.44 291 MET A O 1
ATOM 2239 N N . ASP A 1 292 ? -9.308 -10.355 23.001 1.00 81.00 292 ASP A N 1
ATOM 2240 C CA . ASP A 1 292 ? -8.231 -11.259 22.614 1.00 81.00 292 ASP A CA 1
ATOM 2241 C C . ASP A 1 292 ? -8.682 -12.182 21.482 1.00 81.00 292 ASP A C 1
ATOM 2243 O O . ASP A 1 292 ? -7.905 -12.490 20.574 1.00 81.00 292 ASP A O 1
ATOM 2247 N N . GLU A 1 293 ? -9.942 -12.619 21.507 1.00 84.69 293 GLU A N 1
ATOM 2248 C CA . GLU A 1 293 ? -10.524 -13.413 20.429 1.00 84.69 293 GLU A CA 1
ATOM 2249 C C . GLU A 1 293 ? -10.643 -12.596 19.136 1.00 84.69 293 GLU A C 1
ATOM 2251 O O . GLU A 1 293 ? -10.179 -13.041 18.082 1.00 84.69 293 GLU A O 1
ATOM 2256 N N . ILE A 1 294 ? -11.176 -11.372 19.212 1.00 84.62 294 ILE A N 1
ATO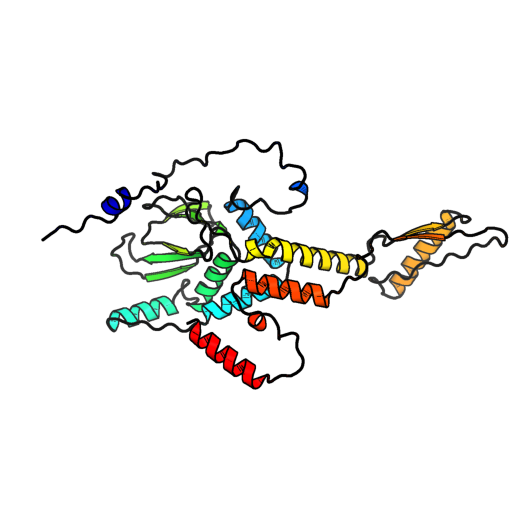M 2257 C CA . ILE A 1 294 ? -11.299 -10.478 18.049 1.00 84.62 294 ILE A CA 1
ATOM 2258 C C . ILE A 1 294 ? -9.928 -10.173 17.446 1.00 84.62 294 ILE A C 1
ATOM 2260 O O . ILE A 1 294 ? -9.765 -10.230 16.228 1.00 84.62 294 ILE A O 1
ATOM 2264 N N . MET A 1 295 ? -8.926 -9.906 18.283 1.00 84.31 295 MET A N 1
ATOM 2265 C CA . MET A 1 295 ? -7.563 -9.645 17.829 1.00 84.31 295 MET A CA 1
ATOM 2266 C C . MET A 1 295 ? -6.943 -10.850 17.117 1.00 84.31 295 MET A C 1
ATOM 2268 O O . MET A 1 295 ? -6.324 -10.683 16.066 1.00 84.31 295 MET A O 1
ATOM 2272 N N . LYS A 1 296 ? -7.147 -12.074 17.622 1.00 86.31 296 LYS A N 1
ATOM 2273 C CA . LYS A 1 296 ? -6.691 -13.300 16.938 1.00 86.31 296 LYS A CA 1
ATOM 2274 C C . LYS A 1 296 ? -7.360 -13.461 15.576 1.00 86.31 296 LYS A C 1
ATOM 2276 O O . LYS A 1 296 ? -6.677 -13.732 14.588 1.00 86.31 296 LYS A O 1
ATOM 2281 N N . TRP A 1 297 ? -8.677 -13.266 15.501 1.00 86.31 297 TRP A N 1
ATOM 2282 C CA . TRP A 1 297 ? -9.407 -13.313 14.232 1.00 86.31 297 TRP A CA 1
ATOM 2283 C C . TRP A 1 297 ? -8.966 -12.219 13.266 1.00 86.31 297 TRP A C 1
ATOM 2285 O O . TRP A 1 297 ? -8.873 -12.476 12.067 1.00 86.31 297 TRP A O 1
ATOM 2295 N N . TYR A 1 298 ? -8.648 -11.030 13.771 1.00 89.56 298 TYR A N 1
ATOM 2296 C CA . TYR A 1 298 ? -8.143 -9.939 12.954 1.00 89.56 298 TYR A CA 1
ATOM 2297 C C . TYR A 1 298 ? -6.776 -10.267 12.352 1.00 89.56 298 TYR A C 1
ATOM 2299 O O . TYR A 1 298 ? -6.605 -10.168 11.141 1.00 89.56 298 TYR A O 1
ATOM 2307 N N . ILE A 1 299 ? -5.829 -10.746 13.159 1.00 87.94 299 ILE A N 1
ATOM 2308 C CA . ILE A 1 299 ? -4.500 -11.138 12.672 1.00 87.94 299 ILE A CA 1
ATOM 2309 C C . ILE A 1 299 ? -4.605 -12.306 11.678 1.00 87.94 299 ILE A C 1
ATOM 2311 O O . ILE A 1 299 ? -3.921 -12.302 10.657 1.00 87.94 299 ILE A O 1
ATOM 2315 N N . ASN A 1 300 ? -5.508 -13.266 11.909 1.00 88.06 300 ASN A N 1
ATOM 2316 C CA . ASN A 1 300 ? -5.811 -14.320 10.935 1.00 88.06 300 ASN A CA 1
ATOM 2317 C C . ASN A 1 300 ? -6.324 -13.746 9.604 1.00 88.06 300 ASN A C 1
ATOM 2319 O O . ASN A 1 300 ? -5.901 -14.187 8.538 1.00 88.06 300 ASN A O 1
ATOM 2323 N N . GLN A 1 301 ? -7.217 -12.754 9.646 1.00 89.62 301 GLN A N 1
ATOM 2324 C CA . GLN A 1 301 ? -7.721 -12.096 8.439 1.00 89.62 301 GLN A CA 1
ATOM 2325 C C . GLN A 1 301 ? -6.631 -11.297 7.720 1.00 89.62 301 GLN A C 1
ATOM 2327 O O . GLN A 1 301 ? -6.569 -11.352 6.494 1.00 89.62 301 GLN A O 1
ATOM 2332 N N . LEU A 1 302 ? -5.738 -10.625 8.454 1.00 90.62 302 LEU A N 1
ATOM 2333 C CA . LEU A 1 302 ? -4.552 -9.990 7.876 1.00 90.62 302 LEU A CA 1
ATOM 2334 C C . LEU A 1 302 ? -3.656 -11.027 7.192 1.00 90.62 302 LEU A C 1
ATOM 2336 O O . LEU A 1 302 ? -3.273 -10.833 6.043 1.00 90.62 302 LEU A O 1
ATOM 2340 N N . ALA A 1 303 ? -3.393 -12.164 7.835 1.00 88.94 303 ALA A N 1
ATOM 2341 C CA . ALA A 1 303 ? -2.588 -13.233 7.254 1.00 88.94 303 ALA A CA 1
ATOM 2342 C C . ALA A 1 303 ? -3.172 -13.764 5.936 1.00 88.94 303 ALA A C 1
ATOM 2344 O O . ALA A 1 303 ? -2.475 -13.811 4.921 1.00 88.94 303 ALA A O 1
ATOM 2345 N N . LEU A 1 304 ? -4.473 -14.062 5.911 1.00 88.88 304 LEU A N 1
ATOM 2346 C CA . LEU A 1 304 ? -5.176 -14.486 4.696 1.00 88.88 304 LEU A CA 1
ATOM 2347 C C . LEU A 1 304 ? -5.194 -13.390 3.620 1.00 88.88 304 LEU A C 1
ATOM 2349 O O . LEU A 1 304 ? -5.024 -13.672 2.434 1.00 88.88 304 LEU A O 1
ATOM 2353 N N . GLY A 1 305 ? -5.389 -12.138 4.031 1.00 88.06 305 GLY A N 1
ATOM 2354 C CA . GLY A 1 305 ? -5.452 -10.987 3.141 1.00 88.06 305 GLY A CA 1
ATOM 2355 C C . GLY A 1 305 ? -4.117 -10.628 2.501 1.00 88.06 305 GLY A C 1
ATOM 2356 O O . GLY A 1 305 ? -4.102 -10.256 1.340 1.00 88.06 305 GLY A O 1
ATOM 2357 N N . PHE A 1 306 ? -3.001 -10.777 3.208 1.00 88.69 306 PHE A N 1
ATOM 2358 C CA . PHE A 1 306 ? -1.657 -10.520 2.678 1.00 88.69 306 PHE A CA 1
ATOM 2359 C C . PHE A 1 306 ? -0.982 -11.771 2.090 1.00 88.69 306 PHE A C 1
ATOM 2361 O O . PHE A 1 306 ? 0.160 -11.693 1.642 1.00 88.69 306 PHE A O 1
ATOM 2368 N N . GLY A 1 307 ? -1.646 -12.935 2.123 1.00 85.50 307 GLY A N 1
ATOM 2369 C CA . GLY A 1 307 ? -1.048 -14.204 1.688 1.00 85.50 307 GLY A CA 1
ATOM 2370 C C . GLY A 1 307 ? 0.179 -14.605 2.518 1.00 85.50 307 GLY A C 1
ATOM 2371 O O . GLY A 1 307 ? 1.103 -15.246 2.016 1.00 85.50 307 GLY A O 1
ATOM 2372 N N . ALA A 1 308 ? 0.214 -14.186 3.780 1.00 85.25 308 ALA A N 1
ATOM 2373 C CA . ALA A 1 308 ? 1.329 -14.372 4.695 1.00 85.25 308 ALA A CA 1
ATOM 2374 C C . ALA A 1 308 ? 0.961 -15.353 5.814 1.00 85.25 308 ALA A C 1
ATOM 2376 O O . ALA A 1 308 ? -0.208 -15.668 6.038 1.00 85.25 308 ALA A O 1
ATOM 2377 N N . ASP A 1 309 ? 1.968 -15.884 6.502 1.00 82.81 309 ASP A N 1
ATOM 2378 C CA . ASP A 1 309 ? 1.729 -16.794 7.616 1.00 82.81 309 ASP A CA 1
ATOM 2379 C C . ASP A 1 309 ? 1.312 -15.974 8.852 1.00 82.81 309 ASP A C 1
ATOM 2381 O O . ASP A 1 309 ? 1.805 -14.871 9.067 1.00 82.81 309 ASP A O 1
ATOM 2385 N N . TYR A 1 310 ? 0.447 -16.511 9.721 1.00 80.69 310 TYR A N 1
ATOM 2386 C CA . TYR A 1 310 ? 0.061 -15.829 10.973 1.00 80.69 310 TYR A CA 1
ATOM 2387 C C . TYR A 1 310 ? 1.283 -15.398 11.807 1.00 80.69 310 TYR A C 1
ATOM 2389 O O . TYR A 1 310 ? 1.302 -14.321 12.402 1.00 80.69 310 TYR A O 1
ATOM 2397 N N . GLN A 1 311 ? 2.326 -16.234 11.795 1.00 80.12 311 GLN A N 1
ATOM 2398 C CA . GLN A 1 311 ? 3.598 -16.000 12.479 1.00 80.12 311 GLN A CA 1
ATOM 2399 C C . GLN A 1 311 ? 4.370 -14.779 11.968 1.00 80.12 311 GLN A C 1
ATOM 2401 O O . GLN A 1 311 ? 5.195 -14.254 12.711 1.00 80.12 311 GLN A O 1
ATOM 2406 N N . ASP A 1 312 ? 4.091 -14.311 10.748 1.00 75.12 312 ASP A N 1
ATOM 2407 C CA . ASP A 1 312 ? 4.689 -13.086 10.208 1.00 75.12 312 ASP A CA 1
ATOM 2408 C C . ASP A 1 312 ? 4.159 -11.831 10.932 1.00 75.12 312 ASP A C 1
ATOM 2410 O O . ASP A 1 312 ? 4.798 -10.780 10.906 1.00 75.12 312 ASP A O 1
ATOM 2414 N N . PHE A 1 313 ? 3.000 -11.934 11.597 1.00 78.75 313 PHE A N 1
ATOM 2415 C CA . PHE A 1 313 ? 2.334 -10.817 12.272 1.00 78.75 313 PHE A CA 1
ATOM 2416 C C . PHE A 1 313 ? 2.290 -10.965 13.792 1.00 78.75 313 PHE A C 1
ATOM 2418 O O . PHE A 1 313 ? 2.380 -9.965 14.503 1.00 78.75 313 PHE A O 1
ATOM 2425 N N . ALA A 1 314 ? 2.135 -12.188 14.304 1.00 74.19 314 ALA A N 1
ATOM 2426 C CA . ALA A 1 314 ? 2.058 -12.438 15.737 1.00 74.19 314 ALA A CA 1
ATOM 2427 C C . ALA A 1 314 ? 2.566 -13.836 16.117 1.00 74.19 314 ALA A C 1
ATOM 2429 O O . ALA A 1 314 ? 2.418 -14.789 15.350 1.00 74.19 314 ALA A O 1
ATOM 2430 N N . PRO A 1 315 ? 3.108 -14.009 17.336 1.00 67.31 315 PRO A N 1
ATOM 2431 C CA . PRO A 1 315 ? 3.442 -15.333 17.843 1.00 67.31 315 PRO A CA 1
ATOM 2432 C C . PRO A 1 315 ? 2.181 -16.204 17.924 1.00 67.31 315 PRO A C 1
ATOM 2434 O O . PRO A 1 315 ? 1.105 -15.721 18.286 1.00 67.31 315 PRO A O 1
ATOM 2437 N N . LEU A 1 316 ? 2.310 -17.495 17.594 1.00 65.62 316 LEU A N 1
ATOM 2438 C CA . LEU A 1 316 ? 1.176 -18.421 17.630 1.00 65.62 316 LEU A CA 1
ATOM 2439 C C . LEU A 1 316 ? 0.517 -18.415 19.020 1.00 65.62 316 LEU A C 1
ATOM 2441 O O . LEU A 1 316 ? 1.221 -18.529 20.029 1.00 65.62 316 LEU A O 1
ATOM 2445 N N . PRO A 1 317 ? -0.822 -18.348 19.094 1.00 53.50 317 PRO A N 1
ATOM 2446 C CA . PRO A 1 317 ? -1.542 -18.460 20.351 1.00 53.50 317 PRO A CA 1
ATOM 2447 C C . PRO A 1 317 ? -1.508 -19.923 20.826 1.00 53.50 317 PRO A C 1
ATOM 2449 O O . PRO A 1 317 ? -2.427 -20.698 20.587 1.00 53.50 317 PRO A O 1
ATOM 2452 N N . GLY A 1 318 ? -0.414 -20.321 21.478 1.00 50.78 318 GLY A N 1
ATOM 2453 C CA . GLY A 1 318 ? -0.219 -21.664 22.023 1.00 50.78 318 GLY A CA 1
ATOM 2454 C C . GLY A 1 318 ? 1.009 -21.735 22.930 1.00 50.78 318 GLY A C 1
ATOM 2455 O O . GLY A 1 318 ? 2.100 -21.311 22.558 1.00 50.78 318 GLY A O 1
ATOM 2456 N N . LYS A 1 319 ? 0.834 -22.258 24.150 1.00 46.38 319 LYS A N 1
ATOM 2457 C CA . LYS A 1 319 ? 1.904 -22.428 25.147 1.00 46.38 319 LYS A CA 1
ATOM 2458 C C . LYS A 1 319 ? 3.066 -23.266 24.592 1.00 46.38 319 LYS A C 1
ATOM 2460 O O . LYS A 1 319 ? 2.892 -24.444 24.311 1.00 46.38 319 LYS A O 1
ATOM 2465 N N . SER A 1 320 ? 4.255 -22.660 24.560 1.00 43.38 320 SER A N 1
ATOM 2466 C CA . SER A 1 320 ? 5.572 -23.288 24.763 1.00 43.38 320 SER A CA 1
ATOM 2467 C C . SER A 1 320 ? 5.798 -24.664 24.112 1.00 43.38 320 SER A C 1
ATOM 2469 O O . SER A 1 320 ? 6.172 -25.619 24.792 1.00 43.38 320 SER A O 1
ATOM 2471 N N . ILE A 1 321 ? 5.661 -24.766 22.791 1.00 45.22 321 ILE A N 1
ATOM 2472 C CA . ILE A 1 321 ? 6.306 -25.844 22.032 1.00 45.22 321 ILE A CA 1
ATOM 2473 C C . ILE A 1 321 ? 7.346 -25.203 21.107 1.00 45.22 321 ILE A C 1
ATOM 2475 O O . ILE A 1 321 ? 7.012 -24.643 20.068 1.00 45.22 321 ILE A O 1
ATOM 2479 N N . GLY A 1 322 ? 8.607 -25.251 21.552 1.00 48.31 322 GLY A N 1
ATOM 2480 C CA . GLY A 1 322 ? 9.818 -25.102 20.737 1.00 48.31 322 GLY A CA 1
ATOM 2481 C C . GLY A 1 322 ? 9.943 -23.824 19.905 1.00 48.31 322 GLY A C 1
ATOM 2482 O O . GLY A 1 322 ? 9.871 -23.884 18.680 1.00 48.31 322 GLY A O 1
ATOM 2483 N N . THR A 1 323 ? 10.244 -22.687 20.540 1.00 57.78 323 THR A N 1
ATOM 2484 C CA . THR A 1 323 ? 10.658 -21.452 19.838 1.00 57.78 323 THR A CA 1
ATOM 2485 C C . THR A 1 323 ? 11.853 -21.678 18.901 1.00 57.78 323 THR A C 1
ATOM 2487 O O . THR A 1 323 ? 11.946 -21.034 17.862 1.00 57.78 323 THR A O 1
ATOM 2490 N N . SER A 1 324 ? 12.735 -22.637 19.205 1.00 53.22 324 SER A N 1
ATOM 2491 C CA . SER A 1 324 ? 13.866 -23.012 18.345 1.00 53.22 324 SER A CA 1
ATOM 2492 C C . SER A 1 324 ? 13.437 -23.736 17.065 1.00 53.22 324 SER A C 1
ATOM 2494 O O . SER A 1 324 ? 13.905 -23.390 15.985 1.00 53.22 324 SER A O 1
ATOM 2496 N N . THR A 1 325 ? 12.522 -24.703 17.154 1.00 57.75 325 THR A N 1
ATOM 2497 C CA . THR A 1 325 ? 12.003 -25.433 15.986 1.00 57.75 325 THR A CA 1
ATOM 2498 C C . THR A 1 325 ? 11.185 -24.510 15.082 1.00 57.75 325 THR A C 1
ATOM 2500 O O . THR A 1 325 ? 11.260 -24.619 13.862 1.00 57.75 325 THR A O 1
ATOM 2503 N N . GLN A 1 326 ? 10.465 -23.546 15.666 1.00 54.84 326 GLN A N 1
ATOM 2504 C CA . GLN A 1 326 ? 9.741 -22.522 14.910 1.00 54.84 326 GLN A CA 1
ATOM 2505 C C . GLN A 1 326 ? 10.680 -21.610 14.118 1.00 54.84 326 GLN A C 1
ATOM 2507 O O . GLN A 1 326 ? 10.442 -21.404 12.933 1.00 54.84 326 GLN A O 1
ATOM 2512 N N . SER A 1 327 ? 11.769 -21.121 14.721 1.00 58.78 327 SER A N 1
ATOM 2513 C CA . SER A 1 327 ? 12.754 -20.295 14.007 1.00 58.78 327 SER A CA 1
ATOM 2514 C C . SER A 1 327 ? 13.420 -21.040 12.846 1.00 58.78 327 SER A C 1
ATOM 2516 O O . SER A 1 327 ? 13.682 -20.433 11.811 1.00 58.78 327 SER A O 1
ATOM 2518 N N . VAL A 1 328 ? 13.650 -22.353 12.980 1.00 59.88 328 VAL A N 1
ATOM 2519 C CA . VAL A 1 328 ? 14.194 -23.190 11.894 1.00 59.88 328 VAL A CA 1
ATOM 2520 C C . VAL A 1 328 ? 13.190 -23.326 10.746 1.00 59.88 328 VAL A C 1
ATOM 2522 O O . VAL A 1 328 ? 13.550 -23.076 9.600 1.00 59.88 328 VAL A O 1
ATOM 2525 N N . VAL A 1 329 ? 11.918 -23.619 11.040 1.00 63.69 329 VAL A N 1
ATOM 2526 C CA . VAL A 1 329 ? 10.865 -23.728 10.010 1.00 63.69 329 VAL A CA 1
ATOM 2527 C C . VAL A 1 329 ? 10.575 -22.376 9.345 1.00 63.69 329 VAL A C 1
ATOM 2529 O O . VAL A 1 329 ? 10.352 -22.321 8.138 1.00 63.69 329 VAL A O 1
ATOM 2532 N N . LEU A 1 330 ? 10.617 -21.268 10.093 1.00 60.03 330 LEU A N 1
ATOM 2533 C CA . LEU A 1 330 ? 10.515 -19.908 9.546 1.00 60.03 330 LEU A CA 1
ATOM 2534 C C . LEU A 1 330 ? 11.687 -19.590 8.612 1.00 60.03 330 LEU A C 1
ATOM 2536 O O . LEU A 1 330 ? 11.476 -19.059 7.524 1.00 60.03 330 LEU A O 1
ATOM 2540 N N . HIS A 1 331 ? 12.909 -19.954 9.001 1.00 62.09 331 HIS A N 1
ATOM 2541 C CA . HIS A 1 331 ? 14.092 -19.787 8.161 1.00 62.09 331 HIS A CA 1
ATOM 2542 C C . HIS A 1 331 ? 14.010 -20.632 6.875 1.00 62.09 331 HIS A C 1
ATOM 2544 O O . HIS A 1 331 ? 14.329 -20.142 5.793 1.00 62.09 331 HIS A O 1
ATOM 2550 N N . GLU A 1 332 ? 13.524 -21.873 6.960 1.00 60.16 332 GLU A N 1
ATOM 2551 C CA . GLU A 1 332 ? 13.293 -22.740 5.795 1.00 60.16 332 GLU A CA 1
ATOM 2552 C C . GLU A 1 332 ? 12.187 -22.207 4.873 1.00 60.16 332 GLU A C 1
ATOM 2554 O O . GLU A 1 332 ? 12.370 -22.168 3.657 1.00 60.16 332 GLU A O 1
ATOM 2559 N N . LYS A 1 333 ? 11.073 -21.712 5.428 1.00 59.59 333 LYS A N 1
ATOM 2560 C CA . LYS A 1 333 ? 10.009 -21.057 4.650 1.00 59.59 333 LYS A CA 1
ATOM 2561 C C . LYS A 1 333 ? 10.488 -19.771 3.980 1.00 59.59 333 LYS A C 1
ATOM 2563 O O . LYS A 1 333 ? 10.121 -19.523 2.837 1.00 59.59 333 LYS A O 1
ATOM 2568 N N . SER A 1 334 ? 11.305 -18.974 4.667 1.00 56.91 334 SER A N 1
ATOM 2569 C CA . SER A 1 334 ? 11.896 -17.753 4.107 1.00 56.91 334 SER A CA 1
ATOM 2570 C C . SER A 1 334 ? 12.790 -18.068 2.901 1.00 56.91 334 SER A C 1
ATOM 2572 O O . SER A 1 334 ? 12.747 -17.358 1.903 1.00 56.91 334 SER A O 1
ATOM 2574 N N . ARG A 1 335 ? 13.518 -19.196 2.936 1.00 54.81 335 ARG A N 1
ATOM 2575 C CA . ARG A 1 335 ? 14.311 -19.691 1.796 1.00 54.81 335 ARG A CA 1
ATOM 2576 C C . ARG A 1 335 ? 13.470 -20.243 0.641 1.00 54.81 335 ARG A C 1
ATOM 2578 O O . ARG A 1 335 ? 13.937 -20.207 -0.487 1.00 54.81 335 ARG A O 1
ATOM 2585 N N . GLY A 1 336 ? 12.276 -20.775 0.907 1.00 36.06 336 GLY A N 1
ATOM 2586 C CA . GLY A 1 336 ? 11.399 -21.365 -0.115 1.00 36.06 336 GLY A CA 1
ATOM 2587 C C . GLY A 1 336 ? 10.481 -20.377 -0.845 1.00 36.06 336 GLY A C 1
ATOM 2588 O O . GLY A 1 336 ? 9.794 -20.785 -1.776 1.00 36.06 336 GLY A O 1
ATOM 2589 N N . LYS A 1 337 ? 10.431 -19.110 -0.411 1.00 43.84 337 LYS A N 1
ATOM 2590 C CA . LYS A 1 337 ? 9.624 -18.036 -1.025 1.00 43.84 337 LYS A CA 1
ATOM 2591 C C . LYS A 1 337 ? 10.457 -17.065 -1.887 1.00 43.84 337 LYS A C 1
ATOM 2593 O O . LYS A 1 337 ? 9.898 -16.064 -2.331 1.00 43.84 337 LYS A O 1
ATOM 2598 N N . GLY A 1 338 ? 11.757 -17.336 -2.052 1.00 34.56 338 GLY A N 1
ATOM 2599 C CA . GLY A 1 338 ? 12.702 -16.541 -2.848 1.00 34.56 338 GLY A CA 1
ATOM 2600 C C . GLY A 1 338 ? 12.721 -16.922 -4.318 1.00 34.56 338 GLY A C 1
ATOM 2601 O O . GLY A 1 338 ? 12.505 -18.122 -4.608 1.00 34.56 338 GLY A O 1
#

Nearest PDB structures (foldseek):
  8qem-assembly1_T  TM=6.246E-01  e=5.508E-08  Staphylococcus phage 812
  8qem-assembly1_O  TM=6.101E-01  e=4.921E-08  Staphylococcus phage 812
  8qem-assembly1_S  TM=6.204E-01  e=6.900E-08  Staphylococcus phage 812
  8qem-assembly1_Q  TM=6.260E-01  e=2.130E-07  Staphylococcus phage 812
  8rka-assembly1_A  TM=5.897E-01  e=1.108E-04  Pseudomonas phage JBD30

Foldseek 3Di:
DPPDDDPVVVVVPDPFDQDDDPPPDDDDPDDPDPPPPPPVPDPADDPPPDQLVRLVVLVVCLVLFVLSVVLLQLLQQLVLPDDDDDDDDPVVRVQVVVQQCCAQVNPHSSVQSSLQSSCQQRGLLHWKKFFDFPDPDLPGDGNHIHTADSSQWDQRSHQQQRIWGQDPVRDTDRAGPSGMDGDHPAFDPDSSSSRGGCHLCNQLVVLSVVVSVVVVLVQVLQQPPDDQKDKDKPQDDPVQVVVLVVVQVVVCVVVVNRGDRDDRDDDHPDPPDDIDIDIDGPDDDPPPDDPVVSVLVSLVSSCVSSVHDSVSSDDDPDPDDCPPVVVVVVVVVSVVVD

Sequence (338 aa):
MVETPSAEEILRRSVQEKPSGLNGAMPGAGNALVLNLATVADSFIPWGSAPSMRDRQLRSFLPTEPILASALYNICIRNAAFAWELDGPPLTVEVMQDILVQSEMGAGWQTMMVKVCTDLFSQDNGGFIEVIRESDAPDSPVMNLAHLDAARCQRTGDPEIPVIYHDRKNVRHKMEPHQIRMLAEFPSPIETMNGVQMCALSRVLRAAQLLRDISIYQREKVGGNNPNAIHLVSGVTSSEITDAMNAHKMNQAERGIQRWIVPAVIATVDPTATVSHEQIDLKTLPDGFDMDEIMKWYINQLALGFGADYQDFAPLPGKSIGTSTQSVVLHEKSRGKG

Secondary structure (DSSP, 8-state):
--PPPPHHHHHTT-SS----STT---------SSSTTSGGG-SSPPTTT-HHHHHHHHHHHGGG-HHHHHHHHHHHHHHHT------S-HHHHHHHHHHHHTHHHHT-HHHHHHHHHHHHHH-TT-EEEEEEESSSSTTSPEEEEEEE-GGGEEE---SSS-EEEE-TT--EEEEPTTTEEEE-SSB---GGGTT-B--HHHHHHHHHHHHHHHHHHHHHHHH--S--EEEEESSS-HHHHHHHHHHHHHHHHHTT--S------PPPS-TT----EEEEES-PPPTT--HHHHHHHHHHHHHHHHT--GGGTS--SSS-S-HHHHHHHHHHHHHHT-

pLDDT: mean 75.27, std 19.03, range [31.0, 96.94]